Protein AF-A0A520HEZ8-F1 (afdb_monomer_lite)

Sequence (208 aa):
MPESQAITLEDIIKEKAEAVGLTIAELAVRSKISEPTIYAIFKRNDAKASQLRQIGKALGLQLSELIPSQDTAKALIDVRYVELPYISVPARASFVEMVASEREYGYPETYRVVAEDNVSFAGHVVIEVDGDSMEPYYPTGTKVRCKEVDKGDWRYINSGVYAISYANIFVIKRIRNNDYDQGFLMLHSDNTETGGSASAPIDQIHHI

pLDDT: mean 81.44, std 15.58, range [38.97, 96.81]

Foldseek 3Di:
DDDDPDQFLLNLLVVLCVVVPHDLCRLCVQLVHHSVVVVVCRVVSDDALLSLCSSCVSSVHDSVSSDDPVCVVVNVVPFDKDWAAEEEQVVPDCPVVCVVCCVPDNHPDTDIDTDHPPDDCVQKHWYFDDDCQAPPVRDGRRIDIDHWDDLVCLQPDAFDWDFWDFPSDTHTFTFHDRCVVVQWTWGWGPDPPPTDIDTGGSVGTDTD

Structure (mmCIF, N/CA/C/O backbone):
data_AF-A0A520HEZ8-F1
#
_entry.id   AF-A0A520HEZ8-F1
#
loop_
_atom_site.group_PDB
_atom_site.id
_atom_site.type_symbol
_atom_site.label_atom_id
_atom_site.label_alt_id
_atom_site.label_comp_id
_atom_site.label_asym_id
_atom_site.label_entity_id
_atom_site.label_seq_id
_atom_site.pdbx_PDB_ins_code
_atom_site.Cartn_x
_atom_site.Cartn_y
_atom_site.Cartn_z
_atom_site.occupancy
_atom_site.B_iso_or_equiv
_atom_site.auth_seq_id
_atom_site.auth_comp_id
_atom_site.auth_asym_id
_atom_site.auth_atom_id
_atom_site.pdbx_PDB_model_num
ATOM 1 N N . MET A 1 1 ? -18.078 15.511 46.500 1.00 40.75 1 MET A N 1
ATOM 2 C CA . MET A 1 1 ? -17.173 15.403 45.340 1.00 40.75 1 MET A CA 1
ATOM 3 C C . MET A 1 1 ? -17.939 14.665 44.259 1.00 40.75 1 MET A C 1
ATOM 5 O O . MET A 1 1 ? -18.480 13.620 44.596 1.00 40.75 1 MET A O 1
ATOM 9 N N . PRO A 1 2 ? -18.118 15.232 43.058 1.00 38.97 2 PRO A N 1
ATOM 10 C CA . PRO A 1 2 ? -18.851 14.559 41.991 1.00 38.97 2 PRO A CA 1
ATOM 11 C C . PRO A 1 2 ? -18.042 13.355 41.492 1.00 38.97 2 PRO A C 1
ATOM 13 O O . PRO A 1 2 ? -16.845 13.476 41.236 1.00 38.97 2 PRO A O 1
ATOM 16 N N . GLU A 1 3 ? -18.690 12.196 41.410 1.00 41.34 3 GLU A N 1
ATOM 17 C CA . GLU A 1 3 ? -18.154 10.995 40.770 1.00 41.34 3 GLU A CA 1
ATOM 18 C C . GLU A 1 3 ? -17.874 11.314 39.295 1.00 41.34 3 GLU A C 1
ATOM 20 O O . GLU A 1 3 ? -18.778 11.690 38.550 1.00 41.34 3 GLU A O 1
ATOM 25 N N . SER A 1 4 ? -16.614 11.209 38.868 1.00 47.41 4 SER A N 1
ATOM 26 C CA . SER A 1 4 ? -16.270 11.272 37.448 1.00 47.41 4 SER A CA 1
ATOM 27 C C . SER A 1 4 ? -16.844 10.023 36.781 1.00 47.41 4 SER A C 1
ATOM 29 O O . SER A 1 4 ? -16.303 8.935 36.969 1.00 47.41 4 SER A O 1
ATOM 31 N N . GLN A 1 5 ? -17.948 10.160 36.040 1.00 55.19 5 GLN A N 1
ATOM 32 C CA . GLN A 1 5 ? -18.480 9.078 35.208 1.00 55.19 5 GLN A CA 1
ATOM 33 C C . GLN A 1 5 ? -17.377 8.586 34.266 1.00 55.19 5 GLN A C 1
ATOM 35 O O . GLN A 1 5 ? -16.758 9.375 33.551 1.00 55.19 5 GLN A O 1
ATOM 40 N N . ALA A 1 6 ? -17.097 7.285 34.305 1.00 67.19 6 ALA A N 1
ATOM 41 C CA . ALA A 1 6 ? -16.182 6.660 33.366 1.00 67.19 6 ALA A CA 1
ATOM 42 C C . ALA A 1 6 ? -16.790 6.751 31.959 1.00 67.19 6 ALA A C 1
ATOM 44 O O . ALA A 1 6 ? -17.919 6.311 31.750 1.00 67.19 6 ALA A O 1
ATOM 45 N N . ILE A 1 7 ? -16.049 7.338 31.020 1.00 74.62 7 ILE A N 1
ATOM 46 C CA . ILE A 1 7 ? -16.443 7.426 29.611 1.00 74.62 7 ILE A CA 1
ATOM 47 C C . ILE A 1 7 ? -16.538 6.002 29.052 1.00 74.62 7 ILE A C 1
ATOM 49 O O . ILE A 1 7 ? -15.584 5.228 29.171 1.00 74.62 7 ILE A O 1
ATOM 53 N N . THR A 1 8 ? -17.678 5.650 28.458 1.00 82.12 8 THR A N 1
ATOM 54 C CA . THR A 1 8 ? -17.912 4.309 27.904 1.00 82.12 8 THR A CA 1
ATOM 55 C C . THR A 1 8 ? -17.487 4.216 26.434 1.00 82.12 8 THR A C 1
ATOM 57 O O . THR A 1 8 ? -17.327 5.225 25.745 1.00 82.12 8 THR A O 1
ATOM 60 N N . LEU A 1 9 ? -17.335 2.992 25.914 1.00 80.00 9 LEU A N 1
ATOM 61 C CA . LEU A 1 9 ? -17.119 2.750 24.482 1.00 80.00 9 LEU A CA 1
ATOM 62 C C . LEU A 1 9 ? -18.285 3.270 23.632 1.00 80.00 9 LEU A C 1
ATOM 64 O O . LEU A 1 9 ? -18.069 3.706 22.504 1.00 80.00 9 LEU A O 1
ATOM 68 N N . GLU A 1 10 ? -19.510 3.223 24.160 1.00 87.75 10 GLU A N 1
ATOM 69 C CA . GLU A 1 10 ? -20.684 3.780 23.487 1.00 87.75 10 GLU A CA 1
ATOM 70 C C . GLU A 1 10 ? -20.545 5.293 23.302 1.00 87.75 10 GLU A C 1
ATOM 72 O O . GLU A 1 10 ? -20.745 5.780 22.188 1.00 87.75 10 GLU A O 1
ATOM 77 N N . ASP A 1 11 ? -20.149 6.011 24.357 1.00 85.94 11 ASP A N 1
ATOM 78 C CA . ASP A 1 11 ? -19.979 7.466 24.319 1.00 85.94 11 ASP A CA 1
ATOM 79 C C . ASP A 1 11 ? -18.912 7.867 23.293 1.00 85.94 11 ASP A C 1
ATOM 81 O O . ASP A 1 11 ? -19.166 8.707 22.432 1.00 85.94 11 ASP A O 1
ATOM 85 N N . ILE A 1 12 ? -17.750 7.198 23.316 1.00 84.75 12 ILE A N 1
ATOM 86 C CA . ILE A 1 12 ? -16.643 7.475 22.387 1.00 84.75 12 ILE A CA 1
ATOM 87 C C . ILE A 1 12 ? -17.071 7.204 20.945 1.00 84.75 12 ILE A C 1
ATOM 89 O O . ILE A 1 12 ? -16.874 8.043 20.068 1.00 84.75 12 ILE A O 1
ATOM 93 N N . ILE A 1 13 ? -17.653 6.034 20.669 1.00 87.50 13 ILE A N 1
ATOM 94 C CA . ILE A 1 13 ? -18.009 5.653 19.297 1.00 87.50 13 ILE A CA 1
ATOM 95 C C . ILE A 1 13 ? -19.099 6.576 18.746 1.00 87.50 13 ILE A C 1
ATOM 97 O O . ILE A 1 13 ? -19.015 6.956 17.579 1.00 87.50 13 ILE A O 1
ATOM 101 N N . LYS A 1 14 ? -20.090 6.967 19.558 1.00 89.88 14 LYS A N 1
ATOM 102 C CA . LYS A 1 14 ? -21.136 7.911 19.140 1.00 89.88 14 LYS A CA 1
ATOM 103 C C . LYS A 1 14 ? -20.578 9.302 18.875 1.00 89.88 14 LYS A C 1
ATOM 105 O O . LYS A 1 14 ? -20.806 9.824 17.790 1.00 89.88 14 LYS A O 1
ATOM 110 N N . GLU A 1 15 ? -19.791 9.851 19.800 1.00 89.81 15 GLU A N 1
ATOM 111 C CA . GLU A 1 15 ? -19.155 11.163 19.631 1.00 89.81 15 GLU A CA 1
ATOM 112 C C . GLU A 1 15 ? -18.314 11.202 18.346 1.00 89.81 15 GLU A C 1
ATOM 114 O O . GLU A 1 15 ? -18.413 12.131 17.542 1.00 89.81 15 GLU A O 1
ATOM 119 N N . LYS A 1 16 ? -17.506 10.161 18.111 1.00 88.50 16 LYS A N 1
ATOM 120 C CA . LYS A 1 16 ? -16.653 10.090 16.922 1.00 88.50 16 LYS A CA 1
ATOM 121 C C . LYS A 1 16 ? -17.439 9.852 15.639 1.00 88.50 16 LYS A C 1
ATOM 123 O O . LYS A 1 16 ? -17.076 10.434 14.622 1.00 88.50 16 LYS A O 1
ATOM 128 N N . ALA A 1 17 ? -18.499 9.044 15.666 1.00 89.75 17 ALA A N 1
ATOM 129 C CA . ALA A 1 17 ? -19.379 8.851 14.515 1.00 89.75 17 ALA A CA 1
ATOM 130 C C . ALA A 1 17 ? -20.095 10.153 14.128 1.00 89.75 17 ALA A C 1
ATOM 132 O O . ALA A 1 17 ? -20.107 10.509 12.950 1.00 89.75 17 ALA A O 1
ATOM 133 N N . GLU A 1 18 ? -20.600 10.904 15.110 1.00 90.88 18 GLU A N 1
ATOM 134 C CA . GLU A 1 18 ? -21.220 12.214 14.897 1.00 90.88 18 GLU A CA 1
ATOM 135 C C . GLU A 1 18 ? -20.228 13.225 14.311 1.00 90.88 18 GLU A C 1
ATOM 137 O O . GLU A 1 18 ? -20.560 13.923 13.353 1.00 90.88 18 GLU A O 1
ATOM 142 N N . ALA A 1 19 ? -18.986 13.250 14.806 1.00 87.56 19 ALA A N 1
ATOM 143 C CA . ALA A 1 19 ? -17.940 14.137 14.295 1.00 87.56 19 ALA A CA 1
ATOM 144 C C . ALA A 1 19 ? -17.610 13.903 12.808 1.00 87.56 19 ALA A C 1
ATOM 146 O O . ALA A 1 19 ? -17.235 14.842 12.106 1.00 87.56 19 ALA A O 1
ATOM 147 N N . VAL A 1 20 ? -17.767 12.669 12.314 1.00 87.56 20 VAL A N 1
ATOM 148 C CA . VAL A 1 20 ? -17.581 12.321 10.893 1.00 87.56 20 VAL A CA 1
ATOM 149 C C . VAL A 1 20 ? -18.899 12.233 10.111 1.00 87.56 20 VAL A C 1
ATOM 151 O O . VAL A 1 20 ? -18.890 11.825 8.949 1.00 87.56 20 VAL A O 1
ATOM 154 N N . GLY A 1 21 ? -20.024 12.618 10.723 1.00 89.31 21 GLY A N 1
ATOM 155 C CA . GLY A 1 21 ? -21.342 12.664 10.088 1.00 89.31 21 GLY A CA 1
ATOM 156 C C . GLY A 1 21 ? -21.943 11.297 9.752 1.00 89.31 21 GLY A C 1
ATOM 157 O O . GLY A 1 21 ? -22.722 11.204 8.808 1.00 89.31 21 GLY A O 1
ATOM 158 N N . LEU A 1 22 ? -21.574 10.238 10.479 1.00 89.62 22 LEU A N 1
ATOM 159 C CA . LEU A 1 22 ? -22.101 8.887 10.281 1.00 89.62 22 LEU A CA 1
ATOM 160 C C . LEU A 1 22 ? -23.166 8.546 11.323 1.00 89.62 22 LEU A C 1
ATOM 162 O O . LEU A 1 22 ? -22.964 8.708 12.525 1.00 89.62 22 LEU A O 1
ATOM 166 N N . THR A 1 23 ? -24.267 7.958 10.866 1.00 93.25 23 THR A N 1
ATOM 167 C CA . THR A 1 23 ? -25.209 7.254 11.743 1.00 93.25 23 THR A CA 1
ATOM 168 C C . THR A 1 23 ? -24.647 5.896 12.177 1.00 93.25 23 THR A C 1
ATOM 170 O O . THR A 1 23 ? -23.747 5.335 11.549 1.00 93.25 23 THR A O 1
ATOM 173 N N . ILE A 1 24 ? -25.213 5.304 13.233 1.00 90.31 24 ILE A N 1
ATOM 174 C CA . ILE A 1 24 ? -24.820 3.957 13.685 1.00 90.31 24 ILE A CA 1
ATOM 175 C C . ILE A 1 24 ? -25.103 2.887 12.619 1.00 90.31 24 ILE A C 1
ATOM 177 O O . ILE A 1 24 ? -24.301 1.968 12.444 1.00 90.31 24 ILE A O 1
ATOM 181 N N . ALA A 1 25 ? -26.187 3.035 11.855 1.00 90.38 25 ALA A N 1
ATOM 182 C CA . ALA A 1 25 ? -26.505 2.148 10.741 1.00 90.38 25 ALA A CA 1
ATOM 183 C C . ALA A 1 25 ? -25.450 2.238 9.622 1.00 90.38 25 ALA A C 1
ATOM 185 O O . ALA A 1 25 ? -24.987 1.220 9.107 1.00 90.38 25 ALA A O 1
ATOM 186 N N . GLU A 1 26 ? -24.998 3.444 9.275 1.00 89.88 26 GLU A N 1
ATOM 187 C CA . GLU A 1 26 ? -23.934 3.635 8.280 1.00 89.88 26 GLU A CA 1
ATOM 188 C C . GLU A 1 26 ? -22.575 3.153 8.796 1.00 89.88 26 GLU A C 1
ATOM 190 O O . GLU A 1 26 ? -21.805 2.545 8.048 1.00 89.88 26 GLU A O 1
ATOM 195 N N . LEU A 1 27 ? -22.295 3.349 10.088 1.00 91.88 27 LEU A N 1
ATOM 196 C CA . LEU A 1 27 ? -21.114 2.797 10.745 1.00 91.88 27 LEU A CA 1
ATOM 197 C C . LEU A 1 27 ? -21.108 1.265 10.677 1.00 91.88 27 LEU A C 1
ATOM 199 O O . LEU A 1 27 ? -20.066 0.678 10.384 1.00 91.88 27 LEU A O 1
ATOM 203 N N . ALA A 1 28 ? -22.251 0.611 10.897 1.00 91.88 28 ALA A N 1
ATOM 204 C CA . ALA A 1 28 ? -22.405 -0.838 10.768 1.00 91.88 28 ALA A CA 1
ATOM 205 C C . ALA A 1 28 ? -22.020 -1.321 9.362 1.00 91.88 28 ALA A C 1
ATOM 207 O O . ALA A 1 28 ? -21.160 -2.193 9.197 1.00 91.88 28 ALA A O 1
ATOM 208 N N . VAL A 1 29 ? -22.574 -0.673 8.334 1.00 91.50 29 VAL A N 1
ATOM 209 C CA . VAL A 1 29 ? -22.260 -0.974 6.931 1.00 91.50 29 VAL A CA 1
ATOM 210 C C . VAL A 1 29 ? -20.769 -0.771 6.644 1.00 91.50 29 VAL A C 1
ATOM 212 O O . VAL A 1 29 ? -20.116 -1.654 6.083 1.00 91.50 29 VAL A O 1
ATOM 215 N N . ARG A 1 30 ? -20.197 0.361 7.066 1.00 89.62 30 ARG A N 1
ATOM 216 C CA . ARG A 1 30 ? -18.811 0.740 6.751 1.00 89.62 30 ARG A CA 1
ATOM 217 C C . ARG A 1 30 ? -17.770 -0.088 7.509 1.00 89.62 30 ARG A C 1
ATOM 219 O O . ARG A 1 30 ? -16.722 -0.411 6.952 1.00 89.62 30 ARG A O 1
ATOM 226 N N . SER A 1 31 ? -18.065 -0.461 8.752 1.00 90.56 31 SER A N 1
ATOM 227 C CA . SER A 1 31 ? -17.212 -1.327 9.581 1.00 90.56 31 SER A CA 1
ATOM 228 C C . SER A 1 31 ? -17.353 -2.812 9.237 1.00 90.56 31 SER A C 1
ATOM 230 O O . SER A 1 31 ? -16.524 -3.614 9.662 1.00 90.56 31 SER A O 1
ATOM 232 N N . LYS A 1 32 ? -18.354 -3.191 8.427 1.00 91.81 32 LYS A N 1
ATOM 233 C CA . LYS A 1 32 ? -18.723 -4.589 8.140 1.00 91.81 32 LYS A CA 1
ATOM 234 C C . LYS A 1 32 ? -19.130 -5.363 9.401 1.00 91.81 32 LYS A C 1
ATOM 236 O O . LYS A 1 32 ? -18.938 -6.577 9.479 1.00 91.81 32 LYS A O 1
ATOM 241 N N . ILE A 1 33 ? -19.704 -4.666 10.380 1.00 90.31 33 ILE A N 1
ATOM 242 C CA . ILE A 1 33 ? -20.241 -5.240 11.615 1.00 90.31 33 ILE A CA 1
ATOM 243 C C . ILE A 1 33 ? -21.751 -5.049 11.596 1.00 90.31 33 ILE A C 1
ATOM 245 O O . ILE A 1 33 ? -22.236 -3.960 11.324 1.00 90.31 33 ILE A O 1
ATOM 249 N N . SER A 1 34 ? -22.515 -6.099 11.901 1.00 91.69 34 SER A N 1
ATOM 250 C CA . SER A 1 34 ? -23.974 -5.967 11.963 1.00 91.69 34 SER A CA 1
ATOM 251 C C . SER A 1 34 ? -24.403 -4.988 13.063 1.00 91.69 34 SER A C 1
ATOM 253 O O . SER A 1 34 ? -23.837 -4.981 14.158 1.00 91.69 34 SER A O 1
ATOM 255 N N . GLU A 1 35 ? -25.448 -4.210 12.800 1.00 91.62 35 GLU A N 1
ATOM 256 C CA . GLU A 1 35 ? -26.005 -3.247 13.757 1.00 91.62 35 GLU A CA 1
ATOM 257 C C . GLU A 1 35 ? -26.338 -3.881 15.128 1.00 91.62 35 GLU A C 1
ATOM 259 O O . GLU A 1 35 ? -25.928 -3.330 16.152 1.00 91.62 35 GLU A O 1
ATOM 264 N N . PRO A 1 36 ? -26.937 -5.094 15.207 1.00 92.69 36 PRO A N 1
ATOM 265 C CA . PRO A 1 36 ? -27.150 -5.775 16.486 1.00 92.69 36 PRO A CA 1
ATOM 266 C C . PRO A 1 36 ? -25.854 -6.070 17.249 1.00 92.69 36 PRO A C 1
ATOM 268 O O . PRO A 1 36 ? -25.841 -6.065 18.479 1.00 92.69 36 PRO A O 1
ATOM 271 N N . THR A 1 37 ? -24.753 -6.327 16.537 1.00 89.75 37 THR A N 1
ATOM 272 C CA . THR A 1 37 ? -23.442 -6.542 17.162 1.00 89.75 37 THR A CA 1
ATOM 273 C C . THR A 1 37 ? -22.873 -5.236 17.711 1.00 89.75 37 THR A C 1
ATOM 275 O O . THR A 1 37 ? -22.318 -5.253 18.805 1.00 89.75 37 THR A O 1
ATOM 278 N N . ILE A 1 38 ? -23.061 -4.108 17.018 1.00 90.31 38 ILE A N 1
ATOM 279 C CA . ILE A 1 38 ? -22.673 -2.786 17.532 1.00 90.31 38 ILE A CA 1
ATOM 280 C C . ILE A 1 38 ? -23.454 -2.454 18.809 1.00 90.31 38 ILE A C 1
ATOM 282 O O . ILE A 1 38 ? -22.855 -2.116 19.827 1.00 90.31 38 ILE A O 1
ATOM 286 N N . TYR A 1 39 ? -24.772 -2.659 18.819 1.00 91.44 39 TYR A N 1
ATOM 287 C CA . TYR A 1 39 ? -25.568 -2.464 20.035 1.00 91.44 39 TYR A CA 1
ATOM 288 C C . TYR A 1 39 ? -25.172 -3.417 21.170 1.00 91.44 39 TYR A C 1
ATOM 290 O O . TYR A 1 39 ? -25.206 -3.037 22.342 1.00 91.44 39 TYR A O 1
ATOM 298 N N . ALA A 1 40 ? -24.770 -4.651 20.854 1.00 87.38 40 ALA A N 1
ATOM 299 C CA . ALA A 1 40 ? -24.251 -5.576 21.855 1.00 87.38 40 ALA A CA 1
ATOM 300 C C . ALA A 1 40 ? -22.920 -5.095 22.457 1.00 87.38 40 ALA A C 1
ATOM 302 O O . ALA A 1 40 ? -22.726 -5.284 23.656 1.00 87.38 40 ALA A O 1
ATOM 303 N N . ILE A 1 41 ? -22.045 -4.470 21.660 1.00 86.69 41 ILE A N 1
ATOM 304 C CA . ILE A 1 41 ? -20.797 -3.847 22.128 1.00 86.69 41 ILE A CA 1
ATOM 305 C C . ILE A 1 41 ? -21.109 -2.708 23.097 1.00 86.69 41 ILE A C 1
ATOM 307 O O . ILE A 1 41 ? -20.588 -2.704 24.209 1.00 86.69 41 ILE A O 1
ATOM 311 N N . PHE A 1 42 ? -22.015 -1.802 22.719 1.00 88.25 42 PHE A N 1
ATOM 312 C CA . PHE A 1 42 ? -22.435 -0.681 23.567 1.00 88.25 42 PHE A CA 1
ATOM 313 C C . PHE A 1 42 ? -22.991 -1.172 24.902 1.00 88.25 42 PHE A C 1
ATOM 315 O O . PHE A 1 42 ? -22.506 -0.803 25.967 1.00 88.25 42 PHE A O 1
ATOM 322 N N . LYS A 1 43 ? -23.925 -2.128 24.851 1.00 85.31 43 LYS A N 1
ATOM 323 C CA . LYS A 1 43 ? -24.552 -2.691 26.050 1.00 85.31 43 LYS A CA 1
ATOM 324 C C . LYS A 1 43 ? -23.563 -3.401 26.978 1.00 85.31 43 LYS A C 1
ATOM 326 O O . LYS A 1 43 ? -23.755 -3.391 28.191 1.00 85.31 43 LYS A O 1
ATOM 331 N N . ARG A 1 44 ? -22.567 -4.097 26.423 1.00 81.88 44 ARG A N 1
ATOM 332 C CA . ARG A 1 44 ? -21.565 -4.840 27.207 1.00 81.88 44 ARG A CA 1
ATOM 333 C C . ARG A 1 44 ? -20.396 -3.962 27.643 1.00 81.88 44 ARG A C 1
ATOM 335 O O . ARG A 1 44 ? -19.626 -4.408 28.485 1.00 81.88 44 ARG A O 1
ATOM 342 N N . ASN A 1 45 ? -20.275 -2.765 27.067 1.00 80.31 45 ASN A N 1
ATOM 343 C CA . ASN A 1 45 ? -19.098 -1.912 27.153 1.00 80.31 45 ASN A CA 1
ATOM 344 C C . ASN A 1 45 ? -17.795 -2.697 26.898 1.00 80.31 45 ASN A C 1
ATOM 346 O O . ASN A 1 45 ? -16.799 -2.519 27.590 1.00 80.31 45 ASN A O 1
ATOM 350 N N . ASP A 1 46 ? -17.836 -3.621 25.935 1.00 79.06 46 ASP A N 1
ATOM 351 C CA . ASP A 1 46 ? -16.731 -4.519 25.600 1.00 79.06 46 ASP A CA 1
ATOM 352 C C . ASP A 1 46 ? -16.826 -4.937 24.129 1.00 79.06 46 ASP A C 1
ATOM 354 O O . ASP A 1 46 ? -17.917 -5.127 23.579 1.00 79.06 46 ASP A O 1
ATOM 358 N N . ALA A 1 47 ? -15.673 -5.094 23.492 1.00 80.06 47 ALA A N 1
ATOM 359 C CA . ALA A 1 47 ? -15.549 -5.492 22.103 1.00 80.06 47 ALA A CA 1
ATOM 360 C C . ALA A 1 47 ? -14.232 -6.224 21.869 1.00 80.06 47 ALA A C 1
ATOM 362 O O . ALA A 1 47 ? -13.193 -5.906 22.448 1.00 80.06 47 ALA A O 1
ATOM 363 N N . LYS A 1 48 ? -14.246 -7.162 20.919 1.00 80.62 48 LYS A N 1
ATOM 364 C CA . LYS A 1 48 ? -13.001 -7.764 20.439 1.00 80.62 48 LYS A CA 1
ATOM 365 C C . LYS A 1 48 ? -12.141 -6.701 19.760 1.00 80.62 48 LYS A C 1
ATOM 367 O O . LYS A 1 48 ? -12.656 -5.827 19.060 1.00 80.62 48 LYS A O 1
ATOM 372 N N . ALA A 1 49 ? -10.822 -6.845 19.855 1.00 75.69 49 ALA A N 1
ATOM 373 C CA . ALA A 1 49 ? -9.878 -5.935 19.207 1.00 75.69 49 ALA A CA 1
ATOM 374 C C . ALA A 1 49 ? -10.113 -5.816 17.689 1.00 75.69 49 ALA A C 1
ATOM 376 O O . ALA A 1 49 ? -9.976 -4.738 17.116 1.00 75.69 49 ALA A O 1
ATOM 377 N N . SER A 1 50 ? -10.519 -6.907 17.032 1.00 79.25 50 SER A N 1
ATOM 378 C CA . SER A 1 50 ? -10.881 -6.912 15.610 1.00 79.25 50 SER A CA 1
ATOM 379 C C . SER A 1 50 ? -12.096 -6.036 15.292 1.00 79.25 50 SER A C 1
ATOM 381 O O . SER A 1 50 ? -12.076 -5.310 14.300 1.00 79.25 50 SER A O 1
ATOM 383 N N . GLN A 1 51 ? -13.109 -6.038 16.161 1.00 85.75 51 GLN A N 1
ATOM 384 C CA . GLN A 1 51 ? -14.306 -5.207 16.023 1.00 85.75 51 GLN A CA 1
ATOM 385 C C . GLN A 1 51 ? -13.969 -3.728 16.226 1.00 85.75 51 GLN A C 1
ATOM 387 O O . GLN A 1 51 ? -14.362 -2.890 15.420 1.00 85.75 51 GLN A O 1
ATOM 392 N N . LEU A 1 52 ? -13.168 -3.406 17.246 1.00 85.38 52 LEU A N 1
ATOM 393 C CA . LEU A 1 52 ? -12.710 -2.033 17.480 1.00 85.38 52 LEU A CA 1
ATOM 394 C C . LEU A 1 52 ? -11.847 -1.513 16.324 1.00 85.38 52 LEU A C 1
ATOM 396 O O . LEU A 1 52 ? -12.006 -0.369 15.914 1.00 85.38 52 LEU A O 1
ATOM 400 N N . ARG A 1 53 ? -10.989 -2.354 15.729 1.00 81.62 53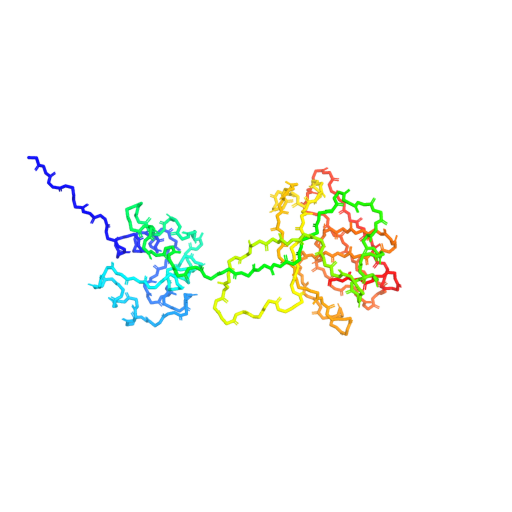 ARG A N 1
ATOM 401 C CA . ARG A 1 53 ? -10.213 -1.993 14.528 1.00 81.62 53 ARG A CA 1
ATOM 402 C C . ARG A 1 53 ? -11.103 -1.714 13.320 1.00 81.62 53 ARG A C 1
ATOM 404 O O . ARG A 1 53 ? -10.856 -0.762 12.586 1.00 81.62 53 ARG A O 1
ATOM 411 N N . GLN A 1 54 ? -12.128 -2.532 13.101 1.00 87.25 54 GLN A N 1
ATOM 412 C CA . GLN A 1 54 ? -13.097 -2.331 12.023 1.00 87.25 54 GLN A CA 1
ATOM 413 C C . GLN A 1 54 ? -13.880 -1.023 12.195 1.00 87.25 54 GLN A C 1
ATOM 415 O O . GLN A 1 54 ? -14.052 -0.282 11.227 1.00 87.25 54 GLN A O 1
ATOM 420 N N . ILE A 1 55 ? -14.294 -0.717 13.426 1.00 88.50 55 ILE A N 1
ATOM 421 C CA . ILE A 1 55 ? -14.949 0.548 13.780 1.00 88.50 55 ILE A CA 1
ATOM 422 C C . ILE A 1 55 ? -13.981 1.722 13.582 1.00 88.50 55 ILE A C 1
ATOM 424 O O . ILE A 1 55 ? -14.333 2.685 12.909 1.00 88.50 55 ILE A O 1
ATOM 428 N N . GLY A 1 56 ? -12.737 1.612 14.054 1.00 88.44 56 GLY A N 1
ATOM 429 C CA . GLY A 1 56 ? -11.700 2.633 13.868 1.00 88.44 56 GLY A CA 1
ATOM 430 C C . GLY A 1 56 ? -11.440 2.926 12.399 1.00 88.44 56 GLY A C 1
ATOM 431 O O . GLY A 1 56 ? -11.534 4.071 11.974 1.00 88.44 56 GLY A O 1
ATOM 432 N N . LYS A 1 57 ? -11.258 1.890 11.575 1.00 87.06 57 LYS A N 1
ATOM 433 C CA . LYS A 1 57 ? -11.088 2.040 10.124 1.00 87.06 57 LYS A CA 1
ATOM 434 C C . LYS A 1 57 ? -12.288 2.720 9.457 1.00 87.06 57 LYS A C 1
ATOM 436 O O . LYS A 1 57 ? -12.096 3.510 8.537 1.00 87.06 57 LYS A O 1
ATOM 441 N N . ALA A 1 58 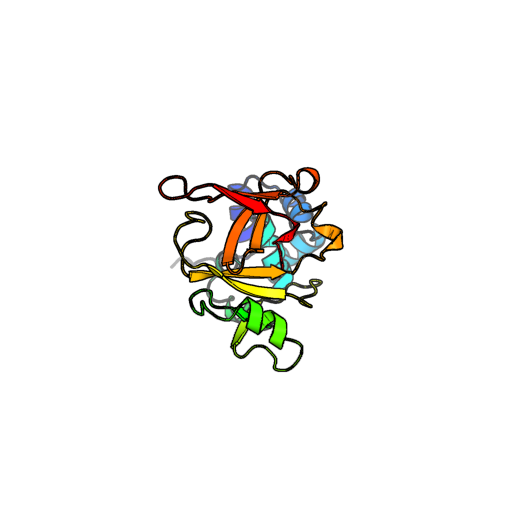? -13.511 2.428 9.901 1.00 87.62 58 ALA A N 1
ATOM 442 C CA . ALA A 1 58 ? -14.715 3.076 9.385 1.00 87.62 58 ALA A CA 1
ATOM 443 C C . ALA A 1 58 ? -14.807 4.560 9.779 1.00 87.62 58 ALA A C 1
ATOM 445 O O . ALA A 1 58 ? -15.321 5.362 9.000 1.00 87.62 58 ALA A O 1
ATOM 446 N N . LEU A 1 59 ? -14.280 4.915 10.951 1.00 87.50 59 LEU A N 1
ATOM 447 C CA . LEU A 1 59 ? -14.235 6.279 11.480 1.00 87.50 59 LEU A CA 1
ATOM 448 C C . LEU A 1 59 ? -12.972 7.057 11.067 1.00 87.50 59 LEU A C 1
ATOM 450 O O . LEU A 1 59 ? -12.900 8.256 11.302 1.00 87.50 59 LEU A O 1
ATOM 454 N N . GLY A 1 60 ? -11.988 6.402 10.443 1.00 83.38 60 GLY A N 1
ATOM 455 C CA . GLY A 1 60 ? -10.689 7.005 10.129 1.00 83.38 60 GLY A CA 1
ATOM 456 C C . GLY A 1 60 ? -9.776 7.184 11.349 1.00 83.38 60 GLY A C 1
ATOM 457 O O . GLY A 1 60 ? -8.888 8.026 11.316 1.00 83.38 60 GLY A O 1
ATOM 458 N N . LEU A 1 61 ? -9.997 6.404 12.408 1.00 80.88 61 LEU A N 1
ATOM 459 C CA . LEU A 1 61 ? -9.300 6.489 13.690 1.00 80.88 61 LEU A CA 1
ATOM 460 C C . LEU A 1 61 ? -8.377 5.293 13.923 1.00 80.88 61 LEU A C 1
ATOM 462 O O . LEU A 1 61 ? -8.632 4.172 13.464 1.00 80.88 61 LEU A O 1
ATOM 466 N N . GLN A 1 62 ? -7.335 5.515 14.717 1.00 76.25 62 GLN A N 1
ATOM 467 C CA . GLN A 1 62 ? -6.512 4.456 15.284 1.00 76.25 62 GLN A CA 1
ATOM 468 C C . GLN A 1 62 ? -7.179 3.829 16.513 1.00 76.25 62 GLN A C 1
ATOM 470 O O . GLN A 1 62 ? -7.987 4.439 17.209 1.00 76.25 62 GLN A O 1
ATOM 475 N N . LEU A 1 63 ? -6.804 2.585 16.822 1.00 74.62 63 LEU A N 1
ATOM 476 C CA . LEU A 1 63 ? -7.372 1.834 17.947 1.00 74.62 63 LEU A CA 1
ATOM 477 C C . LEU A 1 63 ? -7.177 2.548 19.298 1.00 74.62 63 LEU A C 1
ATOM 479 O O . LEU A 1 63 ? -8.051 2.484 20.156 1.00 74.62 63 LEU A O 1
ATOM 483 N N . SER A 1 64 ? -6.057 3.253 19.472 1.00 71.25 64 SER A N 1
ATOM 484 C CA . SER A 1 64 ? -5.753 4.040 20.673 1.00 71.25 64 SER A CA 1
ATOM 485 C C . SER A 1 64 ? -6.694 5.225 20.890 1.00 71.25 64 SER A C 1
ATOM 487 O O . SER A 1 64 ? -6.800 5.707 22.009 1.00 71.25 64 SER A O 1
ATOM 489 N N . GLU A 1 65 ? -7.364 5.698 19.840 1.00 74.50 65 GLU A N 1
ATOM 490 C CA . GLU A 1 65 ? -8.318 6.810 19.912 1.00 74.50 65 GLU A CA 1
ATOM 491 C C . GLU A 1 65 ? -9.729 6.337 20.290 1.00 74.50 65 GLU A C 1
ATOM 493 O O . GLU A 1 65 ? -10.572 7.148 20.666 1.00 74.50 65 GLU A O 1
ATOM 498 N N . LEU A 1 66 ? -9.988 5.026 20.198 1.00 73.44 66 LEU A N 1
ATOM 499 C CA . LEU A 1 66 ? -11.274 4.409 20.526 1.00 73.44 66 LEU A CA 1
ATOM 500 C C . LEU A 1 66 ? -11.335 3.807 21.931 1.00 73.44 66 LEU A C 1
ATOM 502 O O . LEU A 1 66 ? -12.429 3.509 22.403 1.00 73.44 66 LEU A O 1
ATOM 506 N N . ILE A 1 67 ? -10.194 3.588 22.587 1.00 70.19 67 ILE A N 1
ATOM 507 C CA . ILE A 1 67 ? -10.135 2.899 23.880 1.00 70.19 67 ILE A CA 1
ATOM 508 C C . ILE A 1 67 ? -9.643 3.875 24.955 1.00 70.19 67 ILE A C 1
ATOM 510 O O . ILE A 1 67 ? -8.545 4.418 24.812 1.00 70.19 67 ILE A O 1
ATOM 514 N N . PRO A 1 68 ? -10.398 4.080 26.051 1.00 60.28 68 PRO A N 1
ATOM 515 C CA . PRO A 1 68 ? -9.917 4.865 27.176 1.00 60.28 68 PRO A CA 1
ATOM 516 C C . PRO A 1 68 ? -8.719 4.170 27.838 1.00 60.28 68 PRO A C 1
ATOM 518 O O . PRO A 1 68 ? -8.697 2.952 28.013 1.00 60.28 68 PRO A O 1
ATOM 521 N N . SER A 1 69 ? -7.720 4.962 28.231 1.00 55.69 69 SER A N 1
ATOM 522 C CA . SER A 1 69 ? -6.339 4.560 28.551 1.00 55.69 69 SER A CA 1
ATOM 523 C C . SER A 1 69 ? -6.156 3.429 29.581 1.00 55.69 69 SER A C 1
ATOM 525 O O . SER A 1 69 ? -5.058 2.890 29.697 1.00 55.69 69 SER A O 1
ATOM 527 N N . GLN A 1 70 ? -7.192 3.085 30.352 1.00 52.06 70 GLN A N 1
ATOM 528 C CA . GLN A 1 70 ? -7.162 2.045 31.390 1.00 52.06 70 GLN A CA 1
ATOM 529 C C . GLN A 1 70 ? -7.565 0.649 30.869 1.00 52.06 70 GLN A C 1
ATOM 531 O O . GLN A 1 70 ? -7.090 -0.348 31.408 1.00 52.06 70 GLN A O 1
ATOM 536 N N . ASP A 1 71 ? -8.343 0.557 29.783 1.00 54.09 71 ASP A N 1
ATOM 537 C CA . ASP A 1 71 ? -8.779 -0.716 29.171 1.00 54.09 71 ASP A CA 1
ATOM 538 C C . ASP A 1 71 ? -7.914 -1.146 27.972 1.00 54.09 71 ASP A C 1
ATOM 540 O O . ASP A 1 71 ? -7.998 -2.280 27.486 1.00 54.09 71 ASP A O 1
ATOM 544 N N . THR A 1 72 ? -7.007 -0.268 27.530 1.00 50.84 72 THR A N 1
ATOM 545 C CA . THR A 1 72 ? -6.059 -0.491 26.428 1.00 50.84 72 THR A CA 1
ATOM 546 C C . THR A 1 72 ? -5.258 -1.782 26.610 1.00 50.84 72 THR A C 1
ATOM 548 O O . THR A 1 72 ? -5.020 -2.510 25.648 1.00 50.84 72 THR A O 1
ATOM 551 N N . ALA A 1 73 ? -4.912 -2.126 27.855 1.00 46.25 73 ALA A N 1
ATOM 552 C CA . ALA A 1 73 ? -4.137 -3.319 28.176 1.00 46.25 73 ALA A CA 1
ATOM 553 C C . ALA A 1 73 ? -4.878 -4.634 27.884 1.00 46.25 73 ALA A C 1
ATOM 555 O O . ALA A 1 73 ? -4.221 -5.619 27.570 1.00 46.25 73 ALA A O 1
ATOM 556 N N . LYS A 1 74 ? -6.218 -4.673 27.955 1.00 48.78 74 LYS A N 1
ATOM 557 C CA . LYS A 1 74 ? -6.996 -5.913 27.778 1.00 48.78 74 LYS A CA 1
ATOM 558 C C . LYS A 1 74 ? -7.350 -6.174 26.312 1.00 48.78 74 LYS A C 1
ATOM 560 O O . LYS A 1 74 ? -7.305 -7.316 25.865 1.00 48.78 74 LYS A O 1
ATOM 565 N N . ALA A 1 75 ? -7.612 -5.116 25.542 1.00 50.19 75 ALA A N 1
ATOM 566 C CA . ALA A 1 75 ? -7.840 -5.203 24.097 1.00 50.19 75 ALA A CA 1
ATOM 567 C C . ALA A 1 75 ? -6.547 -5.458 23.292 1.00 50.19 75 ALA A C 1
ATOM 569 O O . ALA A 1 75 ? -6.596 -6.066 22.223 1.00 50.19 75 ALA A O 1
ATOM 570 N N . LEU A 1 76 ? -5.379 -5.044 23.801 1.00 49.50 76 LEU A N 1
ATOM 571 C CA . LEU A 1 76 ? -4.075 -5.320 23.179 1.00 49.50 76 LEU A CA 1
ATOM 572 C C . LEU A 1 76 ? -3.664 -6.806 23.220 1.00 49.50 76 LEU A C 1
ATOM 574 O O . LEU A 1 76 ? -2.782 -7.204 22.462 1.00 49.50 76 LEU A O 1
ATOM 578 N N . ILE A 1 77 ? -4.300 -7.634 24.059 1.00 52.91 77 ILE A N 1
ATOM 579 C CA . ILE A 1 77 ? -3.924 -9.048 24.261 1.00 52.91 77 ILE A CA 1
ATOM 580 C C . ILE A 1 77 ? -4.268 -9.926 23.042 1.00 52.91 77 ILE A C 1
ATOM 582 O O . ILE A 1 77 ? -3.679 -10.989 22.880 1.00 52.91 77 ILE A O 1
ATOM 586 N N . ASP A 1 78 ? -5.144 -9.470 22.139 1.00 57.78 78 ASP A N 1
ATOM 587 C CA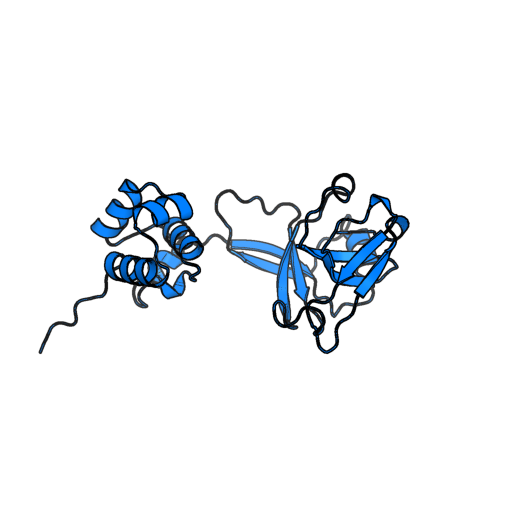 . ASP A 1 78 ? -5.576 -10.237 20.954 1.00 57.78 78 ASP A CA 1
ATOM 588 C C . ASP A 1 78 ? -5.096 -9.616 19.622 1.00 57.78 78 ASP A C 1
ATOM 590 O O . ASP A 1 78 ? -5.744 -9.693 18.570 1.00 57.78 78 ASP A O 1
ATOM 594 N N . VAL A 1 79 ? -3.957 -8.914 19.656 1.00 65.44 79 VAL A N 1
ATOM 595 C CA . VAL A 1 79 ? -3.278 -8.441 18.444 1.00 65.44 79 VAL A CA 1
ATOM 596 C C . VAL A 1 79 ? -2.345 -9.544 17.954 1.00 65.44 79 VAL A C 1
ATOM 598 O O . VAL A 1 79 ? -1.293 -9.796 18.536 1.00 65.44 79 VAL A O 1
ATOM 601 N N . ARG A 1 80 ? -2.731 -10.211 16.865 1.00 81.19 80 ARG A N 1
ATOM 602 C CA . ARG A 1 80 ? -1.842 -11.135 16.155 1.00 81.19 80 ARG A CA 1
ATOM 603 C C . ARG A 1 80 ? -0.823 -10.333 15.349 1.00 81.19 80 ARG A C 1
ATOM 605 O O . ARG A 1 80 ? -1.174 -9.315 14.761 1.00 81.19 80 ARG A O 1
ATOM 612 N N . TYR A 1 81 ? 0.418 -10.803 15.306 1.00 86.00 81 TYR A N 1
ATOM 613 C CA . TYR A 1 81 ? 1.490 -10.212 14.505 1.00 86.00 81 TYR A CA 1
ATOM 614 C C . TYR A 1 81 ? 1.991 -11.223 13.477 1.00 86.00 81 TYR A C 1
ATOM 616 O O . TYR A 1 81 ? 1.960 -12.429 13.723 1.00 86.00 81 TYR A O 1
ATOM 624 N N . VAL A 1 82 ? 2.461 -10.718 12.341 1.00 89.31 82 VAL A N 1
ATOM 625 C CA . VAL A 1 82 ? 3.189 -11.479 11.322 1.00 89.31 82 VAL A CA 1
ATOM 626 C C . VAL A 1 82 ? 4.541 -10.807 11.118 1.00 89.31 82 VAL A C 1
ATOM 628 O O . VAL A 1 82 ? 4.628 -9.579 11.089 1.00 89.31 82 VAL A O 1
ATOM 631 N N . GLU A 1 83 ? 5.595 -11.604 10.996 1.00 90.25 83 GLU A N 1
ATOM 632 C CA . GLU A 1 83 ? 6.914 -11.119 10.600 1.00 90.25 83 GLU A CA 1
ATOM 633 C C . GLU A 1 83 ? 7.022 -11.196 9.080 1.00 90.25 83 GLU A C 1
ATOM 635 O O . GLU A 1 83 ? 6.856 -12.263 8.491 1.00 90.25 83 GLU A O 1
ATOM 640 N N . LEU A 1 84 ? 7.236 -10.044 8.448 1.00 89.00 84 LEU A N 1
ATOM 641 C CA . LEU A 1 84 ? 7.413 -9.929 7.004 1.00 89.00 84 LEU A CA 1
ATOM 642 C C . LEU A 1 84 ? 8.866 -9.587 6.690 1.00 89.00 84 LEU A C 1
ATOM 644 O O . LEU A 1 84 ? 9.483 -8.880 7.485 1.00 89.00 84 LEU A O 1
ATOM 648 N N . PRO A 1 85 ? 9.401 -10.011 5.539 1.00 86.81 85 PRO A N 1
ATOM 649 C CA . PRO A 1 85 ? 10.662 -9.504 5.016 1.00 86.81 85 PRO A CA 1
ATOM 650 C C . PRO A 1 85 ? 10.768 -7.984 5.090 1.00 86.81 85 PRO A C 1
ATOM 652 O O . PRO A 1 85 ? 9.805 -7.284 4.766 1.00 86.81 85 PRO A O 1
ATOM 655 N N . TYR A 1 86 ? 11.930 -7.480 5.493 1.00 86.62 86 TYR A N 1
ATOM 656 C CA . TYR A 1 86 ? 12.209 -6.053 5.560 1.00 86.62 86 TYR A CA 1
ATOM 657 C C . TYR A 1 86 ? 13.296 -5.645 4.570 1.00 86.62 86 TYR A C 1
ATOM 659 O O . TYR A 1 86 ? 14.339 -6.288 4.476 1.00 86.62 86 TYR A O 1
ATOM 667 N N . ILE A 1 87 ? 13.046 -4.556 3.846 1.00 79.94 87 ILE A N 1
ATOM 668 C CA . ILE A 1 87 ? 13.940 -4.014 2.828 1.00 79.94 87 ILE A CA 1
ATOM 669 C C . ILE A 1 87 ? 14.198 -2.543 3.145 1.00 79.94 87 ILE A C 1
ATOM 671 O O . ILE A 1 87 ? 13.324 -1.690 2.967 1.00 79.94 87 ILE A O 1
ATOM 675 N N . SER A 1 88 ? 15.416 -2.240 3.590 1.00 75.50 88 SER A N 1
ATOM 676 C CA . SER A 1 88 ? 15.885 -0.864 3.722 1.00 75.50 88 SER A CA 1
ATOM 677 C C . SER A 1 88 ? 16.485 -0.398 2.388 1.00 75.50 88 SER A C 1
ATOM 679 O O . SER A 1 88 ? 17.471 -0.937 1.889 1.00 75.50 88 SER A O 1
ATOM 681 N N . VAL A 1 89 ? 15.876 0.619 1.770 1.00 64.19 89 VAL A N 1
ATOM 682 C CA . VAL A 1 89 ? 16.338 1.178 0.484 1.00 64.19 89 VAL A CA 1
ATOM 683 C C . VAL A 1 89 ? 17.766 1.758 0.523 1.00 64.19 89 VAL A C 1
ATOM 685 O O . VAL A 1 89 ? 18.432 1.675 -0.510 1.00 64.19 89 VAL A O 1
ATOM 688 N N . PRO A 1 90 ? 18.307 2.268 1.655 1.00 55.47 90 PRO A N 1
ATOM 689 C CA . PRO A 1 90 ? 19.708 2.691 1.740 1.00 55.47 90 PRO A CA 1
ATOM 690 C C . PRO A 1 90 ? 20.740 1.582 1.470 1.00 55.47 90 PRO A C 1
ATOM 692 O O . PRO A 1 90 ? 21.895 1.899 1.193 1.00 55.47 90 PRO A O 1
ATOM 695 N N . ALA A 1 91 ? 20.356 0.298 1.469 1.00 48.69 91 ALA A N 1
ATOM 696 C CA . ALA A 1 91 ? 21.207 -0.823 1.054 1.00 48.69 91 ALA A CA 1
ATOM 697 C C . ALA A 1 91 ? 21.342 -0.919 -0.489 1.00 48.69 91 ALA A C 1
ATOM 699 O O . ALA A 1 91 ? 21.219 -1.985 -1.097 1.00 48.69 91 ALA A O 1
ATOM 700 N N . ARG A 1 92 ? 21.575 0.228 -1.147 1.00 53.38 92 ARG A N 1
ATOM 701 C CA . ARG A 1 92 ? 21.741 0.359 -2.601 1.00 53.38 92 ARG A CA 1
ATOM 702 C C . ARG A 1 92 ? 23.060 -0.260 -3.063 1.00 53.38 92 ARG A C 1
ATOM 704 O O . ARG A 1 92 ? 24.098 0.390 -3.046 1.00 53.38 92 ARG A O 1
ATOM 711 N N . ALA A 1 93 ? 22.976 -1.499 -3.527 1.00 41.50 93 ALA A N 1
ATOM 712 C CA . ALA A 1 93 ? 23.825 -2.092 -4.570 1.00 41.50 93 ALA A CA 1
ATOM 713 C C . ALA A 1 93 ? 23.236 -3.431 -5.038 1.00 41.50 93 ALA A C 1
ATOM 715 O O . ALA A 1 93 ? 23.395 -3.806 -6.194 1.00 41.50 93 ALA A O 1
ATOM 716 N N . SER A 1 94 ? 22.501 -4.114 -4.157 1.00 47.53 94 SER A N 1
ATOM 717 C CA . SER A 1 94 ? 22.142 -5.514 -4.333 1.00 47.53 94 SER A CA 1
ATOM 718 C C . SER A 1 94 ? 20.648 -5.782 -4.472 1.00 47.53 94 SER A C 1
ATOM 720 O O . SER A 1 94 ? 20.310 -6.939 -4.438 1.00 47.53 94 SER A O 1
ATOM 722 N N . PHE A 1 95 ? 19.715 -4.833 -4.655 1.00 53.41 95 PHE A N 1
ATOM 723 C CA . PHE A 1 95 ? 18.281 -5.213 -4.731 1.00 53.41 95 PHE A CA 1
ATOM 724 C C . PHE A 1 95 ? 17.995 -6.226 -5.860 1.00 53.41 95 PHE A C 1
ATOM 726 O O . PHE A 1 95 ? 17.312 -7.217 -5.636 1.00 53.41 95 PHE A O 1
ATOM 733 N N . VAL A 1 96 ? 18.607 -6.050 -7.037 1.00 51.25 96 VAL A N 1
ATOM 734 C CA . VAL A 1 96 ? 18.518 -7.025 -8.142 1.00 51.25 96 VAL A CA 1
ATOM 735 C C . VAL A 1 96 ? 19.201 -8.356 -7.779 1.00 51.25 96 VAL A C 1
ATOM 737 O O . VAL A 1 96 ? 18.679 -9.420 -8.098 1.00 51.25 96 VAL A O 1
ATOM 740 N N . GLU A 1 97 ? 20.331 -8.322 -7.064 1.00 47.56 97 GLU A N 1
ATOM 741 C CA . GLU A 1 97 ? 21.021 -9.527 -6.568 1.00 47.56 97 GLU A CA 1
ATOM 742 C C . GLU A 1 97 ? 20.303 -10.186 -5.376 1.00 47.56 97 GLU A C 1
ATOM 744 O O . GLU A 1 97 ? 20.395 -11.393 -5.190 1.00 47.56 97 GLU A O 1
ATOM 749 N N . MET A 1 98 ? 19.566 -9.420 -4.577 1.00 49.12 98 MET A N 1
ATOM 750 C CA . MET A 1 98 ? 18.838 -9.835 -3.384 1.00 49.12 98 MET A CA 1
ATOM 751 C C . MET A 1 98 ? 17.576 -10.552 -3.830 1.00 49.12 98 MET A C 1
ATOM 753 O O . MET A 1 98 ? 17.366 -11.681 -3.417 1.00 49.12 98 MET A O 1
ATOM 757 N N . VAL A 1 99 ? 16.843 -9.984 -4.794 1.00 52.16 99 VAL A N 1
ATOM 758 C CA . VAL A 1 99 ? 15.713 -10.662 -5.440 1.00 52.16 99 VAL A CA 1
ATOM 759 C C . VAL A 1 99 ? 16.156 -11.894 -6.243 1.00 52.16 99 VAL A C 1
ATOM 761 O O . VAL A 1 99 ? 15.475 -12.915 -6.262 1.00 52.16 99 VAL A O 1
ATOM 764 N N . ALA A 1 100 ? 17.347 -11.875 -6.849 1.00 44.66 100 ALA A N 1
ATOM 765 C CA . ALA A 1 100 ? 17.907 -13.069 -7.487 1.00 44.66 100 ALA A CA 1
ATOM 766 C C . ALA A 1 100 ? 18.371 -14.146 -6.476 1.00 44.66 100 ALA A C 1
ATOM 768 O O . ALA A 1 100 ? 18.238 -15.338 -6.757 1.00 44.66 100 ALA A O 1
ATOM 769 N N . SER A 1 101 ? 18.878 -13.749 -5.303 1.00 45.19 101 SER A N 1
ATOM 770 C CA . SER A 1 101 ? 19.322 -14.646 -4.217 1.00 45.19 101 SER A CA 1
ATOM 771 C C . SER A 1 101 ? 18.200 -15.065 -3.252 1.00 45.19 101 SER A C 1
ATOM 773 O O . SER A 1 101 ? 18.396 -15.975 -2.442 1.00 45.19 101 SER A O 1
ATOM 775 N N . GLU A 1 102 ? 16.993 -14.500 -3.391 1.00 52.34 102 GLU A N 1
ATOM 776 C CA . GLU A 1 102 ? 15.766 -14.872 -2.663 1.00 52.34 102 GLU A CA 1
ATOM 777 C C . GLU A 1 102 ? 15.417 -16.354 -2.799 1.00 52.34 102 GLU A C 1
ATOM 779 O O . GLU A 1 102 ? 14.850 -16.943 -1.877 1.00 52.34 102 GLU A O 1
ATOM 784 N N . ARG A 1 103 ? 15.782 -16.989 -3.922 1.00 47.06 103 ARG A N 1
ATOM 785 C CA . ARG A 1 103 ? 15.558 -18.429 -4.109 1.00 47.06 103 ARG A CA 1
ATOM 786 C C . ARG A 1 103 ? 16.484 -19.310 -3.268 1.00 47.06 103 ARG A C 1
ATOM 788 O O . ARG A 1 103 ? 16.227 -20.509 -3.200 1.00 47.06 103 ARG A O 1
ATOM 795 N N . GLU A 1 104 ? 17.520 -18.754 -2.637 1.00 40.69 104 GLU A N 1
ATOM 796 C CA . GLU A 1 104 ? 18.602 -19.552 -2.054 1.00 40.69 104 GLU A CA 1
ATOM 797 C C . GLU A 1 104 ? 18.934 -19.219 -0.580 1.00 40.69 104 GLU A C 1
ATOM 799 O O . GLU A 1 104 ? 19.331 -20.137 0.134 1.00 40.69 104 GLU A O 1
ATOM 804 N N . TYR A 1 105 ? 18.708 -17.989 -0.068 1.00 40.59 105 TYR A N 1
ATOM 805 C CA . TYR A 1 105 ? 19.198 -17.612 1.284 1.00 40.59 105 TYR A CA 1
ATOM 806 C C . TYR A 1 105 ? 18.253 -16.857 2.249 1.00 40.59 105 TYR A C 1
ATOM 808 O O . TYR A 1 105 ? 18.592 -16.733 3.427 1.00 40.59 105 TYR A O 1
ATOM 816 N N . GLY A 1 106 ? 17.050 -16.442 1.836 1.00 49.91 106 GLY A N 1
ATOM 817 C CA . GLY A 1 106 ? 16.088 -15.756 2.718 1.00 49.91 106 GLY A CA 1
ATOM 818 C C . GLY A 1 106 ? 16.469 -14.310 3.086 1.00 49.91 106 GLY A C 1
ATOM 819 O O . GLY A 1 106 ? 17.586 -13.859 2.851 1.00 49.91 106 GLY A O 1
ATOM 820 N N . TYR A 1 107 ? 15.516 -13.553 3.641 1.00 59.75 107 TYR A N 1
ATOM 821 C CA . TYR A 1 107 ? 15.735 -12.148 4.010 1.00 59.75 107 TYR A CA 1
ATOM 822 C C . TYR A 1 107 ? 16.433 -12.036 5.375 1.00 59.75 107 TYR A C 1
ATOM 824 O O . TYR A 1 107 ? 15.972 -12.661 6.333 1.00 59.75 107 TYR A O 1
ATOM 832 N N . PRO A 1 108 ? 17.506 -11.230 5.501 1.00 63.47 108 PRO A N 1
ATOM 833 C CA . PRO A 1 108 ? 18.271 -11.123 6.745 1.00 63.47 108 PRO A CA 1
ATOM 834 C C . PRO A 1 108 ? 17.511 -10.388 7.857 1.00 63.47 108 PRO A C 1
ATOM 836 O O . PRO A 1 108 ? 17.786 -10.607 9.035 1.00 63.47 108 PRO A O 1
ATOM 839 N N . GLU A 1 109 ? 16.549 -9.536 7.494 1.00 81.38 109 GLU A N 1
ATOM 840 C CA . GLU A 1 109 ? 15.771 -8.725 8.427 1.00 81.38 109 GLU A CA 1
ATOM 841 C C . GLU A 1 109 ? 14.269 -8.911 8.198 1.00 81.38 109 GLU A C 1
ATOM 843 O O . GLU A 1 109 ? 13.795 -9.038 7.064 1.00 81.38 109 GLU A O 1
ATOM 848 N N . THR A 1 110 ? 13.508 -8.902 9.294 1.00 86.50 110 THR A N 1
ATOM 849 C CA . THR A 1 110 ? 12.046 -8.938 9.270 1.00 86.50 110 THR A CA 1
ATOM 850 C C . THR A 1 110 ? 11.455 -7.769 10.048 1.00 86.50 110 THR A C 1
ATOM 852 O O . THR A 1 110 ? 12.052 -7.236 10.984 1.00 86.50 110 THR A O 1
ATOM 855 N N . TYR A 1 111 ? 10.251 -7.361 9.659 1.00 90.12 111 TYR A N 1
ATOM 856 C CA . TYR A 1 111 ? 9.479 -6.316 10.307 1.00 90.12 111 TYR A CA 1
ATOM 857 C C . TYR A 1 111 ? 8.146 -6.871 10.807 1.00 90.12 111 TYR A C 1
ATOM 859 O O . TYR A 1 111 ? 7.431 -7.577 10.088 1.00 90.12 111 TYR A O 1
ATOM 867 N N . ARG A 1 112 ? 7.794 -6.541 12.053 1.00 90.31 112 ARG A N 1
ATOM 868 C CA . ARG A 1 112 ? 6.541 -6.982 12.677 1.00 90.31 112 ARG A CA 1
ATOM 869 C C . ARG A 1 112 ? 5.381 -6.124 12.210 1.00 90.31 112 ARG A C 1
ATOM 871 O O . ARG A 1 112 ? 5.335 -4.925 12.470 1.00 90.31 112 ARG A O 1
ATOM 878 N N . VAL A 1 113 ? 4.409 -6.766 11.578 1.00 89.94 113 VAL A N 1
ATOM 879 C CA . VAL A 1 113 ? 3.179 -6.136 11.107 1.00 89.94 113 VAL A CA 1
ATOM 880 C C . VAL A 1 113 ? 1.994 -6.715 11.863 1.00 89.94 113 VAL A C 1
ATOM 882 O O . VAL A 1 113 ? 1.922 -7.917 12.118 1.00 89.94 113 VAL A O 1
ATOM 885 N N . VAL A 1 114 ? 1.050 -5.853 12.234 1.00 86.38 114 VAL A N 1
ATOM 886 C CA . VAL A 1 114 ? -0.215 -6.285 12.830 1.00 86.38 114 VAL A CA 1
ATOM 887 C C . VAL A 1 114 ? -0.994 -7.109 11.805 1.00 86.38 114 VAL A C 1
ATOM 889 O O . VAL A 1 114 ? -1.271 -6.648 10.697 1.00 86.38 114 VAL A O 1
ATOM 892 N N . ALA A 1 115 ? -1.353 -8.332 12.182 1.00 84.62 115 ALA A N 1
ATOM 893 C CA . ALA A 1 115 ? -2.145 -9.221 11.357 1.00 84.62 115 ALA A CA 1
ATOM 894 C C . ALA A 1 115 ? -3.586 -8.704 11.263 1.00 84.62 115 ALA A C 1
ATOM 896 O O . ALA A 1 115 ? -4.245 -8.441 12.273 1.00 84.62 115 ALA A O 1
ATOM 897 N N . GLU A 1 116 ? -4.089 -8.597 10.040 1.00 80.56 116 GLU A N 1
ATOM 898 C CA . GLU A 1 116 ? -5.494 -8.326 9.764 1.00 80.56 116 GLU A CA 1
ATOM 899 C C . GLU A 1 116 ? -6.225 -9.664 9.594 1.00 80.56 116 GLU A C 1
ATOM 901 O O . GLU A 1 116 ? -5.739 -10.571 8.914 1.00 80.56 116 GLU A O 1
ATOM 906 N N . ASP A 1 117 ? -7.398 -9.808 10.216 1.00 76.00 117 ASP A N 1
ATOM 907 C CA . ASP A 1 117 ? -8.194 -11.028 10.082 1.00 76.00 117 ASP A CA 1
ATOM 908 C C . ASP A 1 117 ? -8.615 -11.229 8.616 1.00 76.00 117 ASP A C 1
ATOM 910 O O . ASP A 1 117 ? -9.106 -10.304 7.968 1.00 76.00 117 ASP A O 1
ATOM 914 N N . ASN A 1 118 ? -8.461 -12.456 8.106 1.00 76.38 118 ASN A N 1
ATOM 915 C CA . ASN A 1 118 ? -8.758 -12.851 6.719 1.00 76.38 118 ASN A CA 1
ATOM 916 C C . ASN A 1 118 ? -7.874 -12.204 5.635 1.00 76.38 118 ASN A C 1
ATOM 918 O O . ASN A 1 118 ? -8.242 -12.228 4.461 1.00 76.38 118 ASN A O 1
ATOM 922 N N . VAL A 1 119 ? -6.709 -11.658 5.992 1.00 80.69 119 VAL A N 1
ATOM 923 C CA . VAL A 1 119 ? -5.704 -11.202 5.021 1.00 80.69 119 VAL A CA 1
ATOM 924 C C . VAL A 1 119 ? -4.571 -12.224 4.952 1.00 80.69 119 VAL A C 1
ATOM 926 O O . VAL A 1 119 ? -3.977 -12.574 5.970 1.00 80.69 119 VAL A O 1
ATOM 929 N N . SER A 1 120 ? -4.278 -12.717 3.746 1.00 85.19 120 SER A N 1
ATOM 930 C CA . SER A 1 120 ? -3.052 -13.481 3.502 1.00 85.19 120 SER A CA 1
ATOM 931 C C . SER A 1 120 ? -1.876 -12.520 3.399 1.00 85.19 120 SER A C 1
ATOM 933 O O . SER A 1 120 ? -1.977 -11.492 2.736 1.00 85.19 120 SER A O 1
ATOM 935 N N . PHE A 1 121 ? -0.768 -12.879 4.036 1.00 85.31 121 PHE A N 1
ATOM 936 C CA . PHE A 1 121 ? 0.489 -12.134 3.995 1.00 85.31 121 PHE A CA 1
ATOM 937 C C . PHE A 1 121 ? 1.550 -12.826 3.125 1.00 85.31 121 PHE A C 1
ATOM 939 O O . PHE A 1 121 ? 2.703 -12.406 3.093 1.00 85.31 121 PHE A O 1
ATOM 946 N N . ALA A 1 122 ? 1.179 -13.905 2.429 1.00 81.38 122 ALA A N 1
ATOM 947 C CA . ALA A 1 122 ? 2.087 -14.610 1.533 1.00 81.38 122 ALA A CA 1
ATOM 948 C C . ALA A 1 122 ? 2.541 -13.682 0.393 1.00 81.38 122 ALA A C 1
ATOM 950 O O . ALA A 1 122 ? 1.703 -13.076 -0.275 1.00 81.38 122 ALA A O 1
ATOM 951 N N . GLY A 1 123 ? 3.856 -13.568 0.192 1.00 78.56 123 GLY A N 1
ATOM 952 C CA . GLY A 1 123 ? 4.451 -12.672 -0.808 1.00 78.56 123 GLY A CA 1
ATOM 953 C C . GLY A 1 123 ? 4.413 -11.185 -0.435 1.00 78.56 123 GLY A C 1
ATOM 954 O O . GLY A 1 123 ? 4.634 -10.335 -1.293 1.00 78.56 123 GLY A O 1
ATOM 955 N N . HIS A 1 124 ? 4.095 -10.846 0.820 1.00 89.44 124 HIS A N 1
ATOM 956 C CA . HIS A 1 124 ? 4.185 -9.468 1.293 1.00 89.44 124 HIS A CA 1
ATOM 957 C C . HIS A 1 124 ? 5.581 -9.164 1.832 1.00 89.44 124 HIS A C 1
ATOM 959 O O . HIS A 1 124 ? 6.177 -9.985 2.527 1.00 89.44 124 HIS A O 1
ATOM 965 N N . VAL A 1 125 ? 6.041 -7.940 1.594 1.00 88.19 125 VAL A N 1
ATOM 966 C CA . VAL A 1 125 ? 7.304 -7.399 2.111 1.00 88.19 125 VAL A CA 1
ATOM 967 C C . VAL A 1 125 ? 7.065 -6.018 2.718 1.00 88.19 125 VAL A C 1
ATOM 969 O O . VAL A 1 125 ? 6.063 -5.362 2.426 1.00 88.19 125 VAL A O 1
ATOM 972 N N . VAL A 1 126 ? 7.965 -5.566 3.584 1.00 91.19 126 VAL A N 1
ATOM 973 C CA . VAL A 1 126 ? 7.972 -4.204 4.122 1.00 91.19 126 VAL A CA 1
ATOM 974 C C . VAL A 1 126 ? 9.169 -3.467 3.552 1.00 91.19 126 VAL A C 1
ATOM 976 O O . VAL A 1 126 ? 10.299 -3.920 3.694 1.00 91.19 126 VAL A O 1
ATOM 979 N N . ILE A 1 127 ? 8.917 -2.319 2.935 1.00 89.12 127 ILE A N 1
ATOM 980 C CA . ILE A 1 127 ? 9.944 -1.492 2.306 1.00 89.12 127 ILE A CA 1
ATOM 981 C C . ILE A 1 127 ? 10.000 -0.151 3.026 1.00 89.12 127 ILE A C 1
ATOM 983 O O . ILE A 1 127 ? 8.967 0.460 3.304 1.00 89.12 127 ILE A O 1
ATOM 987 N N . GLU A 1 128 ? 11.202 0.307 3.346 1.00 89.06 128 GLU A N 1
ATOM 988 C CA . GLU A 1 128 ? 11.426 1.642 3.888 1.00 89.06 128 GLU A CA 1
ATOM 989 C C . GLU A 1 128 ? 11.593 2.670 2.769 1.00 89.06 128 GLU A C 1
ATOM 991 O O . GLU A 1 128 ? 12.426 2.507 1.882 1.00 89.06 128 GLU A O 1
ATOM 996 N N . VAL A 1 129 ? 10.809 3.744 2.812 1.00 88.69 129 VAL A N 1
ATOM 997 C CA . VAL A 1 129 ? 10.913 4.859 1.872 1.00 88.69 129 VAL A CA 1
ATOM 998 C C . VAL A 1 129 ? 12.180 5.658 2.163 1.00 88.69 129 VAL A C 1
ATOM 1000 O O . VAL A 1 129 ? 12.404 6.091 3.291 1.00 88.69 129 VAL A O 1
ATOM 1003 N N . ASP A 1 130 ? 12.982 5.883 1.127 1.00 85.94 130 ASP A N 1
ATOM 1004 C CA . ASP A 1 130 ? 14.188 6.709 1.164 1.00 85.94 130 ASP A CA 1
ATOM 1005 C C . ASP A 1 130 ? 14.048 7.887 0.194 1.00 85.94 130 ASP A C 1
ATOM 1007 O O . ASP A 1 130 ? 13.685 7.704 -0.974 1.00 85.94 130 ASP A O 1
ATOM 1011 N N . GLY A 1 131 ? 14.349 9.089 0.682 1.00 85.00 131 GLY A N 1
ATOM 1012 C CA . GLY A 1 131 ? 14.206 10.343 -0.051 1.00 85.00 131 GLY A CA 1
ATOM 1013 C C . GLY A 1 131 ? 12.852 11.035 0.137 1.00 85.00 131 GLY A C 1
ATOM 1014 O O . GLY A 1 131 ? 11.932 10.536 0.785 1.00 85.00 131 GLY A O 1
ATOM 1015 N N . ASP A 1 132 ? 12.743 12.221 -0.451 1.00 88.31 132 ASP A N 1
ATOM 1016 C CA . ASP A 1 132 ? 11.623 13.162 -0.317 1.00 88.31 132 ASP A CA 1
ATOM 1017 C C . ASP A 1 132 ? 10.613 13.069 -1.473 1.00 88.31 132 ASP A C 1
ATOM 1019 O O . ASP A 1 132 ? 9.573 13.719 -1.462 1.00 88.31 132 ASP A O 1
ATOM 1023 N N . SER A 1 133 ? 10.885 12.248 -2.490 1.00 87.94 133 SER A N 1
ATOM 1024 C CA . SER A 1 133 ? 10.097 12.173 -3.728 1.00 87.94 133 SER A CA 1
ATOM 1025 C C . SER A 1 133 ? 8.602 11.887 -3.520 1.00 87.94 133 SER A C 1
ATOM 1027 O O . SER A 1 133 ? 7.787 12.219 -4.386 1.00 87.94 133 SER A O 1
ATOM 1029 N N . MET A 1 134 ? 8.249 11.182 -2.448 1.00 93.62 134 MET A N 1
ATOM 1030 C CA . MET A 1 134 ? 6.874 10.770 -2.155 1.00 93.62 134 MET A CA 1
ATOM 1031 C C . MET A 1 134 ? 6.244 11.579 -1.014 1.00 93.62 134 MET A C 1
ATOM 1033 O O . MET A 1 134 ? 5.150 11.255 -0.548 1.00 93.62 134 MET A O 1
ATOM 1037 N N . GLU A 1 135 ? 6.908 12.649 -0.577 1.00 91.81 135 GLU A N 1
ATOM 1038 C CA . GLU A 1 135 ? 6.340 13.608 0.363 1.00 91.81 135 GLU A CA 1
ATOM 1039 C C . GLU A 1 135 ? 5.164 14.382 -0.256 1.00 91.81 135 GLU A C 1
ATOM 1041 O O . GLU A 1 135 ? 5.100 14.547 -1.474 1.00 91.81 135 GLU A O 1
ATOM 1046 N N . PRO A 1 136 ? 4.199 14.839 0.562 1.00 92.12 136 PRO A N 1
ATOM 1047 C CA . PRO A 1 136 ? 4.148 14.705 2.023 1.00 92.12 136 PRO A CA 1
ATOM 1048 C C . PRO A 1 136 ? 3.576 13.362 2.512 1.00 92.12 136 PRO A C 1
ATOM 1050 O O . PRO A 1 136 ? 3.591 13.095 3.710 1.00 92.12 136 PRO A O 1
ATOM 1053 N N . TYR A 1 137 ? 3.049 12.518 1.619 1.00 91.44 137 TYR A N 1
ATOM 1054 C CA . TYR A 1 137 ? 2.289 11.324 2.012 1.00 91.44 137 TYR A CA 1
ATOM 1055 C C . TYR A 1 137 ? 3.165 10.171 2.510 1.00 91.44 137 TYR A C 1
ATOM 1057 O O . TYR A 1 137 ? 2.731 9.407 3.371 1.00 91.44 137 TYR A O 1
ATOM 1065 N N . TYR A 1 138 ? 4.388 10.054 1.987 1.00 91.00 138 TYR A N 1
ATOM 1066 C CA . TYR A 1 138 ? 5.365 9.049 2.403 1.00 91.00 138 TYR A CA 1
ATOM 1067 C C . TYR A 1 138 ? 6.732 9.707 2.645 1.00 91.00 138 TYR A C 1
ATOM 1069 O O . TYR A 1 138 ? 7.603 9.640 1.776 1.00 91.00 138 TYR A O 1
ATOM 1077 N N . PRO A 1 139 ? 6.930 10.356 3.806 1.00 90.88 139 PRO A N 1
ATOM 1078 C CA . PRO A 1 139 ? 8.228 10.904 4.187 1.00 90.88 139 PRO A CA 1
ATOM 1079 C C . PRO A 1 139 ? 9.314 9.832 4.297 1.00 90.88 139 PRO A C 1
ATOM 1081 O O . PRO A 1 139 ? 9.016 8.647 4.502 1.00 90.88 139 PRO A O 1
ATOM 1084 N N . THR A 1 140 ? 10.577 10.255 4.224 1.00 89.75 140 THR A N 1
ATOM 1085 C CA . THR A 1 140 ? 11.731 9.373 4.469 1.00 89.75 140 THR A CA 1
ATOM 1086 C C . THR A 1 140 ? 11.573 8.601 5.789 1.00 89.75 140 THR A C 1
ATOM 1088 O O . THR A 1 140 ? 11.158 9.153 6.807 1.00 89.75 140 THR A O 1
ATOM 1091 N N . GLY A 1 141 ? 11.897 7.306 5.772 1.00 88.81 141 GLY A N 1
ATOM 1092 C CA . GLY A 1 141 ? 11.773 6.388 6.909 1.00 88.81 141 GLY A CA 1
ATOM 1093 C C . GLY A 1 141 ? 10.396 5.725 7.053 1.00 88.81 141 GLY A C 1
ATOM 1094 O O . GLY A 1 141 ? 10.229 4.821 7.882 1.00 88.81 141 GLY A O 1
ATOM 1095 N N . THR A 1 142 ? 9.406 6.129 6.245 1.00 91.44 142 THR A N 1
ATOM 1096 C CA . THR A 1 142 ? 8.081 5.487 6.211 1.00 91.44 142 THR A CA 1
ATOM 1097 C C . THR A 1 142 ? 8.217 4.023 5.809 1.00 91.44 142 THR A C 1
ATOM 1099 O O . THR A 1 142 ? 8.905 3.702 4.847 1.00 91.44 142 THR A O 1
ATOM 1102 N N . LYS A 1 143 ? 7.531 3.120 6.512 1.00 92.44 143 LYS A N 1
ATOM 1103 C CA . LYS A 1 143 ? 7.541 1.680 6.218 1.00 92.44 143 LYS A CA 1
ATOM 1104 C C . LYS A 1 143 ? 6.241 1.294 5.541 1.00 92.44 143 LYS A C 1
ATOM 1106 O O . LYS A 1 143 ? 5.171 1.394 6.141 1.00 92.44 143 LYS A O 1
ATOM 1111 N N . VAL A 1 144 ? 6.333 0.869 4.289 1.00 91.00 144 VAL A N 1
ATOM 1112 C CA . VAL A 1 144 ? 5.180 0.498 3.471 1.00 91.00 144 VAL A CA 1
ATOM 1113 C C . VAL A 1 144 ? 5.117 -1.014 3.308 1.00 91.00 144 VAL A C 1
ATOM 1115 O O . VAL A 1 144 ? 6.111 -1.661 2.997 1.00 91.00 144 VAL A O 1
ATOM 1118 N N . ARG A 1 145 ? 3.934 -1.593 3.538 1.00 91.81 145 ARG A N 1
ATOM 1119 C CA . ARG A 1 145 ? 3.665 -3.005 3.243 1.00 91.81 145 ARG A CA 1
ATOM 1120 C C . ARG A 1 145 ? 3.328 -3.132 1.761 1.00 91.81 145 ARG A C 1
ATOM 1122 O O . ARG A 1 145 ? 2.298 -2.616 1.328 1.00 91.81 145 ARG A O 1
ATOM 1129 N N . CYS A 1 146 ? 4.148 -3.865 1.027 1.00 89.69 146 CYS A N 1
ATOM 1130 C CA . CYS A 1 146 ? 3.984 -4.142 -0.393 1.00 89.69 146 CYS A CA 1
ATOM 1131 C C . CYS A 1 146 ? 3.567 -5.598 -0.604 1.00 89.69 146 CYS A C 1
ATOM 1133 O O . CYS A 1 146 ? 3.873 -6.468 0.212 1.00 89.69 146 CYS A O 1
ATOM 1135 N N . LYS A 1 147 ? 2.863 -5.849 -1.705 1.00 88.69 147 LYS A N 1
ATOM 1136 C CA . LYS A 1 147 ? 2.616 -7.180 -2.253 1.00 88.69 147 LYS A CA 1
ATOM 1137 C C . LYS A 1 147 ? 3.091 -7.137 -3.698 1.00 88.69 147 LYS A C 1
ATOM 1139 O O . LYS A 1 147 ? 2.665 -6.232 -4.411 1.00 88.69 147 LYS A O 1
ATOM 1144 N N . GLU A 1 148 ? 3.937 -8.083 -4.088 1.00 87.44 148 GLU A N 1
ATOM 1145 C CA . GLU A 1 148 ? 4.405 -8.180 -5.472 1.00 87.44 148 GLU A CA 1
ATOM 1146 C C . GLU A 1 148 ? 3.219 -8.374 -6.426 1.00 87.44 148 GLU A C 1
ATOM 1148 O O . GLU A 1 148 ? 2.270 -9.118 -6.136 1.00 87.44 148 GLU A O 1
ATOM 1153 N N . VAL A 1 149 ? 3.258 -7.663 -7.550 1.00 90.88 149 VAL A N 1
ATOM 1154 C CA . VAL A 1 149 ? 2.283 -7.799 -8.625 1.00 90.88 149 VAL A CA 1
ATOM 1155 C C . VAL A 1 149 ? 2.799 -8.822 -9.627 1.00 90.88 149 VAL A C 1
ATOM 1157 O O . VAL A 1 149 ? 3.855 -8.639 -10.238 1.00 90.88 149 VAL A O 1
ATOM 1160 N N . ASP A 1 150 ? 2.008 -9.870 -9.856 1.00 90.19 150 ASP A N 1
ATOM 1161 C CA . ASP A 1 150 ? 2.299 -10.866 -10.880 1.00 90.19 150 ASP A CA 1
ATOM 1162 C C . ASP A 1 150 ? 2.523 -10.193 -12.242 1.00 90.19 150 ASP A C 1
ATOM 1164 O O . ASP A 1 150 ? 1.763 -9.321 -12.665 1.00 90.19 150 ASP A O 1
ATOM 1168 N N . LYS A 1 151 ? 3.553 -10.625 -12.978 1.00 89.88 151 LYS A N 1
ATOM 1169 C CA . LYS A 1 151 ? 3.924 -10.010 -14.267 1.00 89.88 151 LYS A CA 1
ATOM 1170 C C . LYS A 1 151 ? 2.788 -10.003 -15.295 1.00 89.88 151 LYS A C 1
ATOM 1172 O O . LYS A 1 151 ? 2.698 -9.086 -16.109 1.00 89.88 151 LYS A O 1
ATOM 1177 N N . GLY A 1 152 ? 1.914 -11.012 -15.254 1.00 92.69 152 GLY A N 1
ATOM 1178 C CA . GLY A 1 152 ? 0.715 -11.080 -16.097 1.00 92.69 152 GLY A CA 1
ATOM 1179 C C . GLY A 1 152 ? -0.309 -9.978 -15.801 1.00 92.69 152 GLY A C 1
ATOM 1180 O O . GLY A 1 152 ? -1.085 -9.618 -16.685 1.00 92.69 152 GLY A O 1
ATOM 1181 N N . ASP A 1 153 ? -0.252 -9.400 -14.602 1.00 94.69 153 ASP A N 1
ATOM 1182 C CA . ASP A 1 153 ? -1.192 -8.398 -14.108 1.00 94.69 153 ASP A CA 1
ATOM 1183 C C . ASP 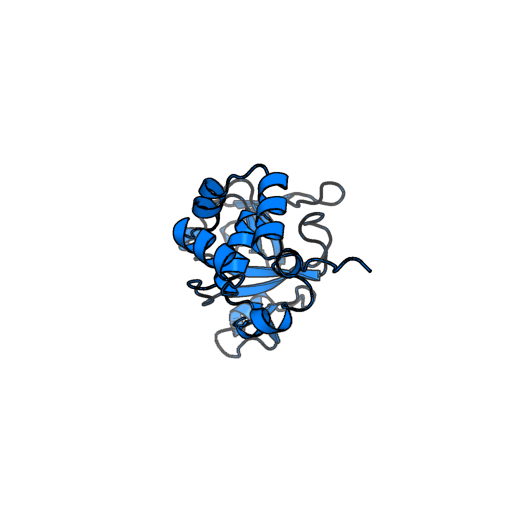A 1 153 ? -0.674 -6.960 -14.231 1.00 94.69 153 ASP A C 1
ATOM 1185 O O . ASP A 1 153 ? -1.433 -6.017 -14.009 1.00 94.69 153 ASP A O 1
ATOM 1189 N N . TRP A 1 154 ? 0.578 -6.748 -14.658 1.00 95.38 154 TRP A N 1
ATOM 1190 C CA . TRP A 1 154 ? 1.157 -5.405 -14.838 1.00 95.38 154 TRP A CA 1
ATOM 119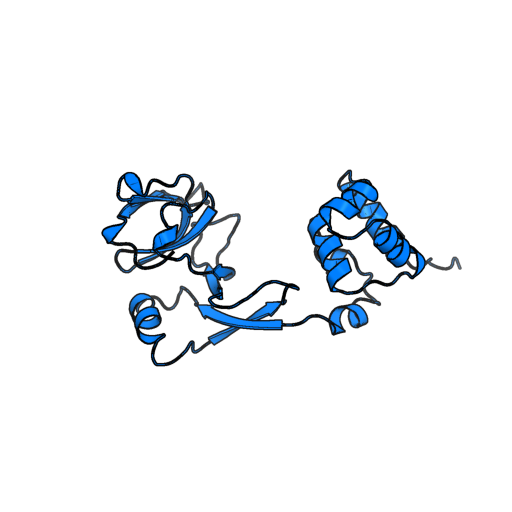1 C C . TRP A 1 154 ? 0.329 -4.527 -15.786 1.00 95.38 154 TRP A C 1
ATOM 1193 O O . TRP A 1 154 ? 0.163 -3.331 -15.561 1.00 95.38 154 TRP A O 1
ATOM 1203 N N . ARG A 1 155 ? -0.274 -5.128 -16.814 1.00 95.19 155 ARG A N 1
ATOM 1204 C CA . ARG A 1 155 ? -1.181 -4.448 -17.753 1.00 95.19 155 ARG A CA 1
ATOM 1205 C C . ARG A 1 155 ? -2.485 -3.959 -17.102 1.00 95.19 155 ARG A C 1
ATOM 1207 O O . ARG A 1 155 ? -3.166 -3.104 -17.658 1.00 95.19 155 ARG A O 1
ATOM 1214 N N . TYR A 1 156 ? -2.847 -4.502 -15.943 1.00 95.12 156 TYR A N 1
ATOM 1215 C CA . TYR A 1 156 ? -4.124 -4.257 -15.269 1.00 95.12 156 TYR A CA 1
ATOM 1216 C C . TYR A 1 156 ? -3.972 -3.528 -13.930 1.00 95.12 156 TYR A C 1
ATOM 1218 O O . TYR A 1 156 ? -4.957 -3.368 -13.208 1.00 95.12 156 TYR A O 1
ATOM 1226 N N . ILE A 1 157 ? -2.763 -3.070 -13.582 1.00 94.81 157 ILE A N 1
ATOM 1227 C CA . ILE A 1 157 ? -2.570 -2.278 -12.365 1.00 94.81 157 ILE A CA 1
ATOM 1228 C C . ILE A 1 157 ? -3.361 -0.973 -12.444 1.00 94.81 157 ILE A C 1
ATOM 1230 O O . ILE A 1 157 ? -3.461 -0.337 -13.497 1.00 94.81 157 ILE A O 1
ATOM 1234 N N . ASN A 1 158 ? -3.931 -0.595 -11.304 1.00 93.75 158 ASN A N 1
ATOM 1235 C CA . ASN A 1 158 ? -4.703 0.629 -11.150 1.00 93.75 158 ASN A CA 1
ATOM 1236 C C . ASN A 1 158 ? -3.792 1.824 -10.839 1.00 93.75 158 ASN A C 1
ATOM 1238 O O . ASN A 1 158 ? -2.594 1.690 -10.611 1.00 93.75 158 ASN A O 1
ATOM 1242 N N . SER A 1 159 ? -4.383 3.016 -10.788 1.00 94.19 159 SER A N 1
ATOM 1243 C CA . SER A 1 159 ? -3.705 4.193 -10.246 1.00 94.19 159 SER A CA 1
ATOM 1244 C C . SER A 1 159 ? -3.325 3.961 -8.778 1.00 94.19 159 SER A C 1
ATOM 1246 O O . SER A 1 159 ? -4.159 3.526 -7.980 1.00 94.19 159 SER A O 1
ATOM 1248 N N . GLY A 1 160 ? -2.080 4.251 -8.403 1.00 94.94 160 GLY A N 1
ATOM 1249 C CA . GLY A 1 160 ? -1.572 3.925 -7.072 1.00 94.94 160 GLY A CA 1
ATOM 1250 C C . GLY A 1 160 ? -0.090 4.225 -6.890 1.00 94.94 160 GLY A C 1
ATOM 1251 O O . GLY A 1 160 ? 0.576 4.705 -7.804 1.00 94.94 160 GLY A O 1
ATOM 1252 N N . VAL A 1 161 ? 0.417 3.965 -5.685 1.00 94.56 161 VAL A N 1
ATOM 1253 C CA . VAL A 1 161 ? 1.850 4.043 -5.370 1.00 94.56 161 VAL A CA 1
ATOM 1254 C C . VAL A 1 161 ? 2.433 2.642 -5.424 1.00 94.56 161 VAL A C 1
ATOM 1256 O O . VAL A 1 161 ? 1.896 1.729 -4.800 1.00 94.56 161 VAL A O 1
ATOM 1259 N N . TYR A 1 162 ? 3.528 2.501 -6.160 1.00 94.44 162 TYR A N 1
ATOM 1260 C CA . TYR A 1 162 ? 4.179 1.234 -6.450 1.00 94.44 162 TYR A CA 1
ATOM 1261 C C . TYR A 1 162 ? 5.665 1.316 -6.120 1.00 94.44 162 TYR A C 1
ATOM 1263 O O . TYR A 1 162 ? 6.270 2.389 -6.195 1.00 94.44 162 TYR A O 1
ATOM 1271 N N . ALA A 1 163 ? 6.235 0.171 -5.765 1.00 91.69 163 ALA A N 1
ATOM 1272 C CA . ALA A 1 163 ? 7.667 -0.031 -5.651 1.00 91.69 163 ALA A CA 1
ATOM 1273 C C . ALA A 1 163 ? 8.139 -0.691 -6.950 1.00 91.69 163 ALA A C 1
ATOM 1275 O O . ALA A 1 163 ? 7.797 -1.833 -7.211 1.00 91.69 163 ALA A O 1
ATOM 1276 N N . ILE A 1 164 ? 8.885 0.029 -7.784 1.00 91.12 164 ILE A N 1
ATOM 1277 C CA . ILE A 1 164 ? 9.292 -0.456 -9.105 1.00 91.12 164 ILE A CA 1
ATOM 1278 C C . ILE A 1 164 ? 10.801 -0.661 -9.135 1.00 91.12 164 ILE A C 1
ATOM 1280 O O . ILE A 1 164 ? 11.566 0.246 -8.792 1.00 91.12 164 ILE A O 1
ATOM 1284 N N . SER A 1 165 ? 11.226 -1.827 -9.622 1.00 88.62 165 SER A N 1
ATOM 1285 C CA . SER A 1 165 ? 12.607 -2.067 -10.034 1.00 88.62 165 SER A CA 1
ATOM 1286 C C . SER A 1 165 ? 12.709 -2.061 -11.555 1.00 88.62 165 SER A C 1
ATOM 1288 O O . SER A 1 165 ? 12.048 -2.859 -12.221 1.00 88.62 165 SER A O 1
ATOM 1290 N N . TYR A 1 166 ? 13.531 -1.168 -12.110 1.00 88.81 166 TYR A N 1
ATOM 1291 C CA . TYR A 1 166 ? 13.790 -1.088 -13.548 1.00 88.81 166 TYR A CA 1
ATOM 1292 C C . TYR A 1 166 ? 15.182 -0.531 -13.829 1.00 88.81 166 TYR A C 1
ATOM 1294 O O . TYR A 1 166 ? 15.679 0.257 -13.035 1.00 88.81 166 TYR A O 1
ATOM 1302 N N . ALA A 1 167 ? 15.819 -0.912 -14.938 1.00 82.19 167 ALA A N 1
ATOM 1303 C CA . ALA A 1 167 ? 17.125 -0.367 -15.351 1.00 82.19 167 ALA A CA 1
ATOM 1304 C C . ALA A 1 167 ? 18.188 -0.326 -14.219 1.00 82.19 167 ALA A C 1
ATOM 1306 O O . ALA A 1 167 ? 18.977 0.615 -14.126 1.00 82.19 167 ALA A O 1
ATOM 1307 N N . ASN A 1 168 ? 18.184 -1.337 -13.338 1.00 77.50 168 ASN A N 1
ATOM 1308 C CA . ASN A 1 168 ? 19.007 -1.455 -12.120 1.00 77.50 168 ASN A CA 1
ATOM 1309 C C . ASN A 1 168 ? 18.767 -0.408 -11.015 1.00 77.50 168 ASN A C 1
ATOM 1311 O O . ASN A 1 168 ? 19.559 -0.310 -10.079 1.00 77.50 168 ASN A O 1
ATOM 1315 N N . ILE A 1 169 ? 17.679 0.353 -11.080 1.00 81.50 169 ILE A N 1
ATOM 1316 C CA . ILE A 1 169 ? 17.243 1.243 -10.004 1.00 81.50 169 ILE A CA 1
ATOM 1317 C C . ILE A 1 169 ? 15.973 0.713 -9.344 1.00 81.50 169 ILE A C 1
ATOM 1319 O O . ILE A 1 169 ? 15.178 -0.005 -9.948 1.00 81.50 169 ILE A O 1
ATOM 1323 N N . PHE A 1 170 ? 15.803 1.068 -8.075 1.00 85.00 170 PHE A N 1
ATOM 1324 C CA . PHE A 1 170 ? 14.614 0.780 -7.286 1.00 85.00 170 PHE A CA 1
ATOM 1325 C C . PHE A 1 170 ? 14.019 2.101 -6.804 1.00 85.00 170 PHE A C 1
ATOM 1327 O O . PHE A 1 170 ? 14.727 2.922 -6.213 1.00 85.00 170 PHE A O 1
ATOM 1334 N N . VAL A 1 171 ? 12.734 2.319 -7.075 1.00 88.19 171 VAL A N 1
ATOM 1335 C CA . VAL A 1 171 ? 12.038 3.566 -6.744 1.00 88.19 171 VAL A CA 1
ATOM 1336 C C . VAL A 1 171 ? 10.641 3.288 -6.212 1.00 88.19 171 VAL A C 1
ATOM 1338 O O . VAL A 1 171 ? 9.973 2.357 -6.649 1.00 88.19 171 VAL A O 1
ATOM 1341 N N . ILE A 1 172 ? 10.163 4.148 -5.315 1.00 91.81 172 ILE A N 1
ATOM 1342 C CA . ILE A 1 172 ? 8.752 4.195 -4.927 1.00 91.81 172 ILE A CA 1
ATOM 1343 C C . ILE A 1 172 ? 8.143 5.418 -5.599 1.00 91.81 172 ILE A C 1
ATOM 1345 O O . ILE A 1 172 ? 8.614 6.537 -5.388 1.00 91.81 172 ILE A O 1
ATOM 1349 N N . LYS A 1 173 ? 7.150 5.201 -6.464 1.00 94.12 173 LYS A N 1
ATOM 1350 C CA . LYS A 1 173 ? 6.545 6.242 -7.307 1.00 94.12 173 LYS A CA 1
ATOM 1351 C C . LYS A 1 173 ? 5.060 5.994 -7.516 1.00 94.12 173 LYS A C 1
ATOM 1353 O O . LYS A 1 173 ? 4.574 4.870 -7.400 1.00 94.12 173 LYS A O 1
ATOM 1358 N N . ARG A 1 174 ? 4.331 7.049 -7.868 1.00 95.75 174 ARG A N 1
ATOM 1359 C CA . ARG A 1 174 ? 2.924 6.964 -8.246 1.00 95.75 174 ARG A CA 1
ATOM 1360 C C . ARG A 1 174 ? 2.772 6.678 -9.733 1.00 95.75 174 ARG A C 1
ATOM 1362 O O . ARG A 1 174 ? 3.271 7.430 -10.564 1.00 95.75 174 ARG A O 1
ATOM 1369 N N . ILE A 1 175 ? 1.995 5.658 -10.060 1.00 96.75 175 ILE A N 1
ATOM 1370 C CA . ILE A 1 175 ? 1.486 5.421 -11.408 1.00 96.75 175 ILE A CA 1
ATOM 1371 C C . ILE A 1 175 ? 0.085 6.018 -11.452 1.00 96.75 175 ILE A C 1
ATOM 1373 O O . ILE A 1 175 ? -0.774 5.661 -10.646 1.00 96.75 175 ILE A O 1
ATOM 1377 N N . ARG A 1 176 ? -0.136 6.989 -12.342 1.00 94.75 176 ARG A N 1
ATOM 1378 C CA . ARG A 1 176 ? -1.439 7.665 -12.470 1.00 94.75 176 ARG A CA 1
ATOM 1379 C C . ARG A 1 176 ? -2.324 6.981 -13.500 1.00 94.75 176 ARG A C 1
ATOM 1381 O O . ARG A 1 176 ? -3.494 6.749 -13.210 1.00 94.75 176 ARG A O 1
ATOM 1388 N N . ASN A 1 177 ? -1.729 6.642 -14.641 1.00 93.12 177 ASN A N 1
ATOM 1389 C CA . ASN A 1 177 ? -2.336 5.930 -15.756 1.00 93.12 177 ASN A CA 1
ATOM 1390 C C . ASN A 1 177 ? -1.479 4.708 -16.089 1.00 93.12 177 ASN A C 1
ATOM 1392 O O . ASN A 1 177 ? -0.263 4.728 -15.895 1.00 93.12 177 ASN A O 1
ATOM 1396 N N . ASN A 1 178 ? -2.119 3.653 -16.581 1.00 92.56 178 ASN A N 1
ATOM 1397 C CA . ASN A 1 178 ? -1.421 2.454 -17.009 1.00 92.56 178 ASN A CA 1
ATOM 1398 C C . ASN A 1 178 ? -1.088 2.553 -18.505 1.00 92.56 178 ASN A C 1
ATOM 1400 O O . ASN A 1 178 ? -1.904 2.206 -19.356 1.00 92.56 178 ASN A O 1
ATOM 1404 N N . ASP A 1 179 ? 0.114 3.041 -18.809 1.00 93.75 179 ASP A N 1
ATOM 1405 C CA . ASP A 1 179 ? 0.612 3.211 -20.179 1.00 93.75 179 ASP A CA 1
ATOM 1406 C C . ASP A 1 179 ? 1.330 1.953 -20.716 1.00 93.75 179 ASP A C 1
ATOM 1408 O O . ASP A 1 179 ? 2.043 2.026 -21.714 1.00 93.75 179 ASP A O 1
ATOM 1412 N N . TYR A 1 180 ? 1.124 0.779 -20.099 1.00 94.38 180 TYR A N 1
ATOM 1413 C CA . TYR A 1 180 ? 1.829 -0.469 -20.433 1.00 94.38 180 TYR A CA 1
ATOM 1414 C C . TYR A 1 180 ? 1.801 -0.804 -21.932 1.00 94.38 180 TYR A C 1
ATOM 1416 O O . TYR A 1 180 ? 2.805 -1.223 -22.504 1.00 94.38 180 TYR A O 1
ATOM 1424 N N . ASP A 1 181 ? 0.665 -0.571 -22.592 1.00 94.81 181 ASP A N 1
ATOM 1425 C CA . ASP A 1 181 ? 0.488 -0.758 -24.038 1.00 94.81 181 ASP A CA 1
ATOM 1426 C C . ASP A 1 181 ? 1.358 0.136 -24.918 1.00 94.81 181 ASP A C 1
ATOM 1428 O O . ASP A 1 181 ? 1.653 -0.205 -26.062 1.00 94.81 181 ASP A O 1
ATOM 1432 N N . GLN A 1 182 ? 1.765 1.285 -24.390 1.00 95.50 182 GLN A N 1
ATOM 1433 C CA . GLN A 1 182 ? 2.657 2.228 -25.057 1.00 95.50 182 GLN A CA 1
ATOM 1434 C C . GLN A 1 182 ? 4.133 1.846 -24.869 1.00 95.50 182 GLN A C 1
ATOM 1436 O O . GLN A 1 182 ? 5.016 2.527 -25.387 1.00 95.50 182 GLN A O 1
ATOM 1441 N N . GLY A 1 183 ? 4.411 0.755 -24.146 1.00 96.44 183 GLY A N 1
ATOM 1442 C CA . GLY A 1 183 ? 5.755 0.237 -23.904 1.00 96.44 183 GLY A CA 1
ATOM 1443 C C . GLY A 1 183 ? 6.465 0.852 -22.699 1.00 96.44 183 GLY A C 1
ATOM 1444 O O . GLY A 1 183 ? 7.642 0.561 -22.494 1.00 96.44 183 GLY A O 1
ATOM 1445 N N . PHE A 1 184 ? 5.786 1.657 -21.874 1.00 96.12 184 PHE A N 1
ATOM 1446 C CA . PHE A 1 184 ? 6.364 2.221 -20.650 1.00 96.12 184 PHE A CA 1
ATOM 1447 C C . PHE A 1 184 ? 5.324 2.415 -19.536 1.00 96.12 184 PHE A C 1
ATOM 1449 O O . PHE A 1 184 ? 4.125 2.386 -19.779 1.00 96.12 184 PHE A O 1
ATOM 1456 N N . LEU A 1 185 ? 5.779 2.656 -18.306 1.00 96.81 185 LEU A N 1
ATOM 1457 C CA . LEU A 1 185 ? 4.958 3.209 -17.225 1.00 96.81 185 LEU A CA 1
ATOM 1458 C C . LEU A 1 185 ? 5.494 4.582 -16.833 1.00 96.81 185 LEU A C 1
ATOM 1460 O O . LEU A 1 185 ? 6.698 4.751 -16.621 1.00 96.81 185 LEU A O 1
ATOM 1464 N N . MET A 1 186 ? 4.601 5.566 -16.728 1.00 96.81 186 MET A N 1
ATOM 1465 C CA . MET A 1 186 ? 4.960 6.889 -16.229 1.00 96.81 186 MET A CA 1
ATOM 1466 C C . MET A 1 186 ? 4.941 6.897 -14.697 1.00 96.81 186 MET A C 1
ATOM 1468 O O . MET A 1 186 ? 3.911 6.666 -14.061 1.00 96.81 186 MET A O 1
ATOM 1472 N N . LEU A 1 187 ? 6.100 7.178 -14.108 1.00 95.88 187 LEU A N 1
ATOM 1473 C CA . LEU A 1 187 ? 6.342 7.174 -12.673 1.00 95.88 187 LEU A CA 1
ATOM 1474 C C . LEU A 1 187 ? 6.402 8.607 -12.152 1.00 95.88 187 LEU A C 1
ATOM 1476 O O . LEU A 1 187 ? 7.311 9.355 -12.502 1.00 95.88 187 LEU A O 1
ATOM 1480 N N . HIS A 1 188 ? 5.473 8.990 -11.285 1.00 96.25 188 HIS A N 1
ATOM 1481 C CA . HIS A 1 188 ? 5.367 10.342 -10.744 1.00 96.25 188 HIS A CA 1
ATOM 1482 C C . HIS A 1 188 ? 5.821 10.408 -9.285 1.00 96.25 188 HIS A C 1
ATOM 1484 O O . HIS A 1 188 ? 5.471 9.555 -8.470 1.00 96.25 188 HIS A O 1
ATOM 1490 N N . SER A 1 189 ? 6.572 11.451 -8.946 1.00 95.25 189 SER A N 1
ATOM 1491 C CA . SER A 1 189 ? 6.707 11.921 -7.568 1.00 95.25 189 SER A CA 1
ATOM 1492 C C . SER A 1 189 ? 5.389 12.519 -7.072 1.00 95.25 189 SER A C 1
ATOM 1494 O O . SER A 1 189 ? 4.654 13.136 -7.849 1.00 95.25 189 SER A O 1
ATOM 1496 N N . ASP A 1 190 ? 5.122 12.376 -5.776 1.00 93.38 190 ASP A N 1
ATOM 1497 C CA . ASP A 1 190 ? 4.054 13.128 -5.106 1.00 93.38 190 ASP A CA 1
ATOM 1498 C C . ASP A 1 190 ? 4.539 14.496 -4.625 1.00 93.38 190 ASP A C 1
ATOM 1500 O O . ASP A 1 190 ? 3.743 15.432 -4.552 1.00 93.38 190 ASP A O 1
ATOM 1504 N N . ASN A 1 191 ? 5.845 14.627 -4.376 1.00 91.69 191 ASN A N 1
ATOM 1505 C CA . ASN A 1 191 ? 6.449 15.889 -3.988 1.00 91.69 191 ASN A CA 1
ATOM 1506 C C . ASN A 1 191 ? 6.419 16.862 -5.172 1.00 91.69 191 ASN A C 1
ATOM 1508 O O . ASN A 1 191 ? 7.022 16.612 -6.215 1.00 91.69 191 ASN A O 1
ATOM 1512 N N . THR A 1 192 ? 5.695 17.968 -5.020 1.00 87.50 192 THR A N 1
ATOM 1513 C CA . THR A 1 192 ? 5.517 18.975 -6.073 1.00 87.50 192 THR A CA 1
ATOM 1514 C C . THR A 1 192 ? 6.637 20.011 -6.130 1.00 87.50 192 THR A C 1
ATOM 1516 O O . THR A 1 192 ? 6.695 20.765 -7.097 1.00 87.50 192 THR A O 1
ATOM 1519 N N . GLU A 1 193 ? 7.496 20.083 -5.110 1.00 86.31 193 GLU A N 1
ATOM 1520 C CA . GLU A 1 193 ? 8.568 21.080 -5.010 1.00 86.31 193 GLU A CA 1
ATOM 1521 C C . GLU A 1 193 ? 9.865 20.587 -5.654 1.00 86.31 193 GLU A C 1
ATOM 1523 O O . GLU A 1 193 ? 10.466 21.288 -6.467 1.00 86.31 193 GLU A O 1
ATOM 1528 N N . THR A 1 194 ? 10.282 19.368 -5.308 1.00 79.69 194 THR A N 1
ATOM 1529 C CA . THR A 1 194 ? 11.545 18.758 -5.764 1.00 79.69 194 THR A CA 1
ATOM 1530 C C . THR A 1 194 ? 11.327 17.548 -6.670 1.00 79.69 194 THR A C 1
ATOM 1532 O O . THR A 1 194 ? 12.269 17.046 -7.287 1.00 79.69 194 THR A O 1
ATOM 1535 N N . GLY A 1 195 ? 10.088 17.058 -6.761 1.00 73.81 195 GLY A N 1
ATOM 1536 C CA . GLY A 1 195 ? 9.765 15.852 -7.503 1.00 73.81 195 GLY A CA 1
ATOM 1537 C C . GLY A 1 195 ? 9.666 16.047 -9.013 1.00 73.81 195 GLY A C 1
ATOM 1538 O O . GLY A 1 195 ? 9.652 17.148 -9.557 1.00 73.81 195 GLY A O 1
ATOM 1539 N N . GLY A 1 196 ? 9.579 14.920 -9.713 1.00 89.38 196 GLY A N 1
ATOM 1540 C CA . GLY A 1 196 ? 9.488 14.882 -11.165 1.00 89.38 196 GLY A CA 1
ATOM 1541 C C . GLY A 1 196 ? 8.729 13.659 -11.651 1.00 89.38 196 GLY A C 1
ATOM 1542 O O . GLY A 1 196 ? 8.096 12.939 -10.877 1.00 89.38 196 GLY A O 1
ATOM 1543 N N . SER A 1 197 ? 8.788 13.422 -12.957 1.00 93.00 197 SER A N 1
ATOM 1544 C CA . SER A 1 197 ? 8.260 12.200 -13.564 1.00 93.00 197 SER A CA 1
ATOM 1545 C C . SER A 1 197 ? 9.357 11.497 -14.352 1.00 93.00 197 SER A C 1
ATOM 1547 O O . SER A 1 197 ? 10.219 12.157 -14.929 1.00 93.00 197 SER A O 1
ATOM 1549 N N . ALA A 1 198 ? 9.332 10.170 -14.365 1.00 93.12 198 ALA A N 1
ATOM 1550 C CA . ALA A 1 198 ? 10.262 9.343 -15.117 1.00 93.12 198 ALA A CA 1
ATOM 1551 C C . ALA A 1 198 ? 9.489 8.293 -15.915 1.00 93.12 198 ALA A C 1
ATOM 1553 O O . ALA A 1 198 ? 8.489 7.762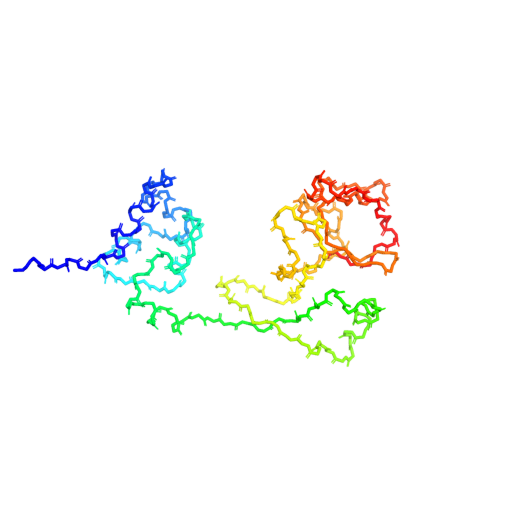 -15.439 1.00 93.12 198 ALA A O 1
ATOM 1554 N N . SER A 1 199 ? 9.964 7.986 -17.118 1.00 95.44 199 SER A N 1
ATOM 1555 C CA . SER A 1 199 ? 9.429 6.884 -17.914 1.00 95.44 199 SER A CA 1
ATOM 1556 C C . SER A 1 199 ? 10.234 5.620 -17.627 1.00 95.44 199 SER A C 1
ATOM 1558 O O . SER A 1 199 ? 11.463 5.642 -17.729 1.00 95.44 199 SER A O 1
ATOM 1560 N N . ALA A 1 200 ? 9.549 4.542 -17.250 1.00 94.75 200 ALA A N 1
ATOM 1561 C CA . ALA A 1 200 ? 10.130 3.216 -17.076 1.00 94.75 200 ALA A CA 1
ATOM 1562 C C . ALA A 1 200 ? 9.706 2.316 -18.252 1.00 94.75 200 ALA A C 1
ATOM 1564 O O . ALA A 1 200 ? 8.538 1.924 -18.307 1.00 94.75 200 ALA A O 1
ATOM 1565 N N . PRO A 1 201 ? 10.607 1.996 -19.201 1.00 96.44 201 PRO A N 1
ATOM 1566 C CA . PRO A 1 201 ? 10.311 1.078 -20.300 1.00 96.44 201 PRO A CA 1
ATOM 1567 C C . PRO A 1 201 ? 9.925 -0.312 -19.781 1.00 96.44 201 PRO A C 1
ATOM 1569 O O . PRO A 1 201 ? 10.624 -0.861 -18.931 1.00 96.44 201 PRO A O 1
ATOM 1572 N N . ILE A 1 202 ? 8.831 -0.893 -20.285 1.00 95.50 202 ILE A N 1
ATOM 1573 C CA . ILE A 1 202 ? 8.286 -2.175 -19.791 1.00 95.50 202 ILE A CA 1
ATOM 1574 C C . ILE A 1 202 ? 9.302 -3.318 -19.899 1.00 95.50 202 ILE A C 1
ATOM 1576 O O . ILE A 1 202 ? 9.347 -4.192 -19.034 1.00 95.50 202 ILE A O 1
ATOM 1580 N N . ASP A 1 203 ? 10.127 -3.314 -20.944 1.00 95.06 203 ASP A N 1
ATOM 1581 C CA . ASP A 1 203 ? 11.173 -4.312 -21.185 1.00 95.06 203 ASP A CA 1
ATOM 1582 C C . ASP A 1 203 ? 12.332 -4.240 -20.177 1.00 95.06 203 ASP A C 1
ATOM 1584 O O . ASP A 1 203 ? 13.081 -5.206 -20.032 1.00 95.06 203 ASP A O 1
ATOM 1588 N N . GLN A 1 204 ? 12.449 -3.129 -19.449 1.00 93.19 204 GLN A N 1
ATOM 1589 C CA . GLN A 1 204 ? 13.452 -2.911 -18.409 1.00 93.19 204 GLN A CA 1
ATOM 1590 C C . GLN A 1 204 ? 12.897 -3.071 -16.993 1.00 93.19 204 GLN A C 1
ATOM 1592 O O . GLN A 1 204 ? 13.679 -2.992 -16.049 1.00 93.19 204 GLN A O 1
ATOM 1597 N N . ILE A 1 205 ? 11.584 -3.273 -16.822 1.00 92.19 205 ILE A N 1
ATOM 1598 C CA . ILE A 1 205 ? 10.978 -3.505 -15.507 1.00 92.19 205 ILE A CA 1
ATOM 1599 C C . ILE A 1 205 ? 11.196 -4.961 -15.094 1.00 92.19 205 ILE A C 1
ATOM 1601 O O . ILE A 1 205 ? 10.877 -5.902 -15.827 1.00 92.19 205 ILE A O 1
ATOM 1605 N N . HIS A 1 206 ? 11.710 -5.136 -13.880 1.00 88.44 206 HIS A N 1
ATOM 1606 C CA . HIS A 1 206 ? 11.941 -6.435 -13.262 1.00 88.44 206 HIS A CA 1
ATOM 1607 C C . HIS A 1 206 ? 10.834 -6.790 -12.261 1.00 88.44 206 HIS A C 1
ATOM 1609 O O . HIS A 1 206 ? 10.315 -7.901 -12.330 1.00 88.44 206 HIS A O 1
ATOM 1615 N N . HIS A 1 207 ? 10.429 -5.839 -11.406 1.00 87.56 207 HIS A N 1
ATOM 1616 C CA . HIS A 1 207 ? 9.433 -6.037 -10.340 1.00 87.56 207 HIS A CA 1
ATOM 1617 C C . HIS A 1 207 ? 8.537 -4.799 -10.162 1.00 87.56 207 HIS A C 1
ATOM 1619 O O . HIS A 1 207 ? 9.013 -3.672 -10.353 1.00 87.56 207 HIS A O 1
ATOM 1625 N N . ILE A 1 208 ? 7.271 -5.027 -9.779 1.00 88.31 208 ILE A N 1
ATOM 1626 C CA . ILE A 1 208 ? 6.255 -4.029 -9.378 1.00 88.31 208 ILE A CA 1
ATOM 1627 C C . ILE A 1 208 ? 5.564 -4.499 -8.093 1.00 88.31 208 ILE A C 1
ATOM 1629 O O . ILE A 1 208 ? 5.266 -5.713 -8.011 1.00 88.31 208 ILE A O 1
#

Secondary structure (DSSP, 8-state):
----PPPPHHHHHHHHHHHTT--HHHHHHHHT--HHHHHHHHHHT---HHHHHHHHHHHT--HHHHS-TTTHHHHGGG--EEEEEEEETT-TT-HHHHHHHTTTS--S-EEEEEPPTT---TTEEEEE--SSTTTTTS-TT-EEEEEPPPGGGGGG--SEEEEEEETTEEEEEEE-S--GGGTEEEEE-S-TTT--EEEEEGGGEEE-

Radius of gyration: 21.64 Å; chains: 1; bounding box: 51×41×70 Å